Protein AF-A0AAD8ABP0-F1 (afdb_monomer)

Secondary structure (DSSP, 8-state):
------TTS-----PPP-HHHHHHHHHHHHHHTTS--S---HHHHHS--GGGGG---HHHHHHHHHHHHHHHHHHHHHHHT-----S-HHHHHHHHHHHHHHHHHHHHHH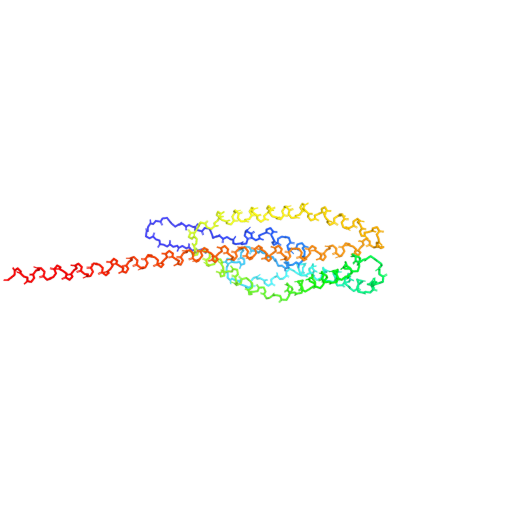HHHHS-HHHHHHHHHHHHHHHHHHHTTTHHHHHHHHHHHHHHHHHHHHHHHHHHHHHHHHHHHHHSS-HHHHHHHHHHHHHHHHHHHHHHHHHHHHHHHHHHHHHHHHHHHHHHHHHHHHHHHHHHHHHHHHHHHHS--

Structure (mmCIF, N/CA/C/O backbone):
data_AF-A0AAD8ABP0-F1
#
_entry.id   AF-A0AAD8ABP0-F1
#
loop_
_atom_site.group_PDB
_atom_site.id
_atom_site.type_symbol
_atom_site.label_atom_id
_atom_site.label_alt_id
_atom_site.label_comp_id
_atom_site.label_asym_id
_atom_site.label_entity_id
_atom_site.label_seq_id
_atom_site.pdbx_PDB_ins_code
_atom_site.Cartn_x
_atom_site.Cartn_y
_atom_site.Cartn_z
_atom_site.occupancy
_atom_site.B_iso_or_equiv
_atom_site.auth_seq_id
_atom_site.auth_comp_id
_atom_site.auth_asym_id
_atom_site.auth_atom_id
_atom_site.pdbx_PDB_model_num
ATOM 1 N N . MET A 1 1 ? -5.613 -2.205 30.791 1.00 44.59 1 MET A N 1
ATOM 2 C CA . MET A 1 1 ? -6.467 -3.329 31.237 1.00 44.59 1 MET A CA 1
ATOM 3 C C . MET A 1 1 ? -7.583 -2.701 32.046 1.00 44.59 1 MET A C 1
ATOM 5 O O . MET A 1 1 ? -7.254 -1.969 32.963 1.00 44.59 1 MET A O 1
ATOM 9 N N . TYR A 1 2 ? -8.847 -2.860 31.654 1.00 42.81 2 TYR A N 1
ATOM 10 C CA . TYR A 1 2 ? -9.956 -2.200 32.351 1.00 42.81 2 TYR A CA 1
ATOM 11 C C . TYR A 1 2 ? -10.669 -3.217 33.234 1.00 42.81 2 TYR A C 1
ATOM 13 O O . TYR A 1 2 ? -11.186 -4.217 32.738 1.00 42.81 2 TYR A O 1
ATOM 21 N N . THR A 1 3 ? -10.642 -2.976 34.538 1.00 42.44 3 THR A N 1
ATOM 22 C CA . THR A 1 3 ? -11.447 -3.671 35.541 1.00 42.44 3 THR A CA 1
ATOM 23 C C . THR A 1 3 ? -12.675 -2.820 35.806 1.00 42.44 3 THR A C 1
ATOM 25 O O . THR A 1 3 ? -12.572 -1.772 36.434 1.00 42.44 3 THR A O 1
ATOM 28 N N . ILE A 1 4 ? -13.826 -3.245 35.292 1.00 46.78 4 ILE A N 1
ATOM 29 C CA . ILE A 1 4 ? -15.111 -2.665 35.682 1.00 46.78 4 ILE A CA 1
ATOM 30 C C . ILE A 1 4 ? -15.576 -3.479 36.887 1.00 46.78 4 ILE A C 1
ATOM 32 O O . ILE A 1 4 ? -15.813 -4.680 36.757 1.00 46.78 4 ILE A O 1
ATOM 36 N N . ASN A 1 5 ? -15.618 -2.848 38.060 1.00 43.09 5 ASN A N 1
ATOM 37 C CA . ASN A 1 5 ? -16.145 -3.468 39.268 1.00 43.09 5 ASN A CA 1
ATOM 38 C C . ASN A 1 5 ? -17.666 -3.294 39.244 1.00 43.09 5 ASN A C 1
ATOM 40 O O . ASN A 1 5 ? -18.165 -2.207 39.519 1.00 43.09 5 ASN A O 1
ATOM 44 N N . VAL A 1 6 ? -18.379 -4.330 38.808 1.00 52.69 6 VAL A N 1
ATOM 45 C CA . VAL A 1 6 ? -19.840 -4.393 38.896 1.00 52.69 6 VAL A CA 1
ATOM 46 C C . VAL A 1 6 ? -20.147 -5.349 40.038 1.00 52.69 6 VAL A C 1
ATOM 48 O O . VAL A 1 6 ? -19.902 -6.549 39.907 1.00 52.69 6 VAL A O 1
ATOM 51 N N . ASP A 1 7 ? -20.582 -4.782 41.162 1.00 54.31 7 ASP A N 1
ATOM 52 C CA . ASP A 1 7 ? -21.127 -5.420 42.365 1.00 54.31 7 ASP A CA 1
ATOM 53 C C . ASP A 1 7 ? -21.007 -6.954 42.413 1.00 54.31 7 ASP A C 1
ATOM 55 O O . ASP A 1 7 ? -21.828 -7.697 41.870 1.00 54.31 7 ASP A O 1
ATOM 59 N N . ASN A 1 8 ? -19.948 -7.433 43.077 1.00 51.56 8 ASN A N 1
ATOM 60 C CA . ASN A 1 8 ? -19.719 -8.832 43.465 1.00 51.56 8 ASN A CA 1
ATOM 61 C C . ASN A 1 8 ? -19.772 -9.909 42.358 1.00 51.56 8 ASN A C 1
ATOM 63 O O . ASN A 1 8 ? -19.754 -11.104 42.665 1.00 51.56 8 ASN A O 1
ATOM 67 N N . LYS A 1 9 ? -19.751 -9.550 41.067 1.00 52.84 9 LYS A N 1
ATOM 68 C CA . LYS A 1 9 ? -19.680 -10.516 39.958 1.00 52.84 9 LYS A CA 1
ATOM 69 C C . LYS A 1 9 ? -18.327 -10.466 39.256 1.00 52.84 9 LYS A C 1
ATOM 71 O O . LYS A 1 9 ? -17.898 -9.424 38.782 1.00 52.84 9 LYS A O 1
ATOM 76 N N . LYS A 1 10 ? -17.688 -11.647 39.195 1.00 51.75 10 LYS A N 1
ATOM 77 C CA . LYS A 1 10 ? -16.485 -12.026 38.422 1.00 51.75 10 LYS A CA 1
ATOM 78 C C . LYS A 1 10 ? -15.886 -10.887 37.591 1.00 51.75 10 LYS A C 1
ATOM 80 O O . LYS A 1 10 ? -16.447 -10.507 36.567 1.00 51.75 10 LYS A O 1
ATOM 85 N N . ILE A 1 11 ? -14.676 -10.470 37.968 1.00 53.78 11 ILE A N 1
ATOM 86 C CA . ILE A 1 11 ? -13.812 -9.599 37.168 1.00 53.78 11 ILE A CA 1
ATOM 87 C C . ILE A 1 11 ? -13.614 -10.237 35.785 1.00 53.78 11 ILE A C 1
ATOM 89 O O . ILE A 1 11 ? -12.765 -11.110 35.582 1.00 53.78 11 ILE A O 1
ATOM 93 N N . LEU A 1 12 ? -14.419 -9.814 34.813 1.00 55.50 12 LEU A N 1
ATOM 94 C CA . LEU A 1 12 ? -14.260 -10.192 33.420 1.00 55.50 12 LEU A CA 1
ATOM 95 C C . LEU A 1 12 ? -13.035 -9.447 32.895 1.00 55.50 12 LEU A C 1
ATOM 97 O O . LEU A 1 12 ? -13.089 -8.265 32.563 1.00 55.50 12 LEU A O 1
ATOM 101 N N . LYS A 1 13 ? -11.897 -10.147 32.833 1.00 57.16 13 LYS A N 1
ATOM 102 C CA . LYS A 1 13 ? -10.709 -9.667 32.121 1.00 57.16 13 LYS A CA 1
ATOM 103 C C . LYS A 1 13 ? -11.044 -9.581 30.632 1.00 57.16 13 LYS A C 1
ATOM 105 O O . LYS A 1 13 ? -10.868 -10.543 29.885 1.00 57.16 13 LYS A O 1
ATOM 110 N N . ILE A 1 14 ? -11.530 -8.425 30.189 1.00 58.50 14 ILE A N 1
ATOM 111 C CA . ILE A 1 14 ? -11.767 -8.166 28.770 1.00 58.50 14 ILE A CA 1
ATOM 112 C C . ILE A 1 14 ? -10.397 -8.048 28.102 1.00 58.50 14 ILE A C 1
ATOM 114 O O . ILE A 1 14 ? -9.709 -7.031 28.218 1.00 58.50 14 ILE A O 1
ATOM 118 N N . LYS A 1 15 ? -9.977 -9.115 27.410 1.00 62.81 15 LYS A N 1
ATOM 119 C CA . LYS A 1 15 ? -8.812 -9.063 26.523 1.00 62.81 15 LYS A CA 1
ATOM 120 C C . LYS A 1 15 ? -9.147 -8.048 25.428 1.00 62.81 15 LYS A C 1
ATOM 122 O O . LYS A 1 15 ? -10.116 -8.261 24.696 1.00 62.81 15 LYS A O 1
ATOM 127 N N . PRO A 1 16 ? -8.419 -6.930 25.325 1.00 60.09 16 PRO A N 1
ATOM 128 C CA . PRO A 1 16 ? -8.832 -5.871 24.428 1.00 60.09 16 PRO A CA 1
ATOM 129 C C . PRO A 1 16 ? -8.709 -6.334 22.981 1.00 60.09 16 PRO A C 1
ATOM 131 O O . PRO A 1 16 ? -7.784 -7.062 22.611 1.00 60.09 16 PRO A O 1
ATOM 134 N N . CYS A 1 17 ? -9.665 -5.905 22.163 1.00 66.44 17 CYS A N 1
ATOM 135 C CA . CYS A 1 17 ? -9.599 -6.133 20.732 1.00 66.44 17 CYS A CA 1
ATOM 136 C C . CYS A 1 17 ? -8.453 -5.332 20.134 1.00 66.44 17 CYS A C 1
ATOM 138 O O . CYS A 1 17 ? -8.336 -4.129 20.365 1.00 66.44 17 CYS A O 1
ATOM 140 N N . ASN A 1 18 ? -7.602 -6.028 19.386 1.00 73.81 18 ASN A N 1
ATOM 141 C CA . ASN A 1 18 ? -6.429 -5.434 18.782 1.00 73.81 18 ASN A CA 1
ATOM 142 C C . ASN A 1 18 ? -6.720 -5.195 17.299 1.00 73.81 18 ASN A C 1
ATOM 144 O O . ASN A 1 18 ? -6.682 -6.135 16.509 1.00 73.81 18 ASN A O 1
ATOM 148 N N . ILE A 1 19 ? -7.022 -3.949 16.922 1.00 80.44 19 ILE A N 1
ATOM 149 C CA . ILE A 1 19 ? -7.203 -3.534 15.517 1.00 80.44 19 ILE A CA 1
ATOM 150 C C . ILE A 1 19 ? -5.992 -3.924 14.650 1.00 80.44 19 ILE A C 1
ATOM 152 O O . ILE A 1 19 ? -6.125 -4.318 13.494 1.00 80.44 19 ILE A O 1
ATOM 156 N N . LEU A 1 20 ? -4.812 -3.943 15.275 1.00 81.06 20 LEU A N 1
ATOM 157 C CA . LEU A 1 20 ? -3.541 -4.381 14.702 1.00 81.06 20 LEU A CA 1
ATOM 158 C C . LEU A 1 20 ? -3.590 -5.828 14.196 1.00 81.06 20 LEU A C 1
ATOM 160 O O . LEU A 1 20 ? -2.940 -6.158 13.210 1.00 81.06 20 LEU A O 1
ATOM 164 N N . TYR A 1 21 ? -4.376 -6.699 14.839 1.00 8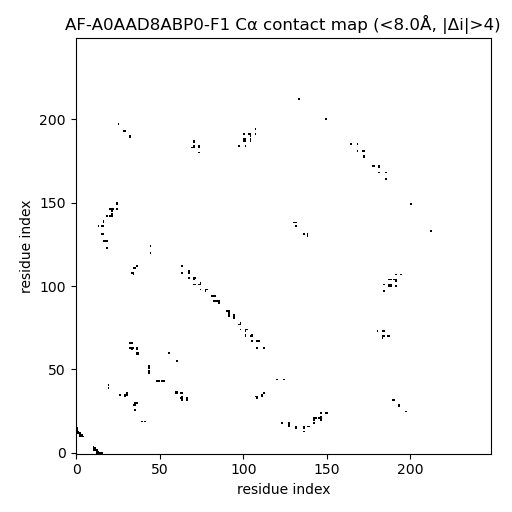3.75 21 TYR A N 1
ATOM 165 C CA . TYR A 1 21 ? -4.515 -8.094 14.423 1.00 83.75 21 TYR A CA 1
ATOM 166 C C . TYR A 1 21 ? -5.179 -8.215 13.049 1.00 83.75 21 TYR A C 1
ATOM 168 O O . TYR A 1 21 ? -4.805 -9.092 12.269 1.00 83.75 21 TYR A O 1
ATOM 176 N N . TRP A 1 22 ? -6.153 -7.348 12.762 1.00 86.38 22 TRP A N 1
ATOM 177 C CA . TRP A 1 22 ? -6.819 -7.279 11.464 1.00 86.38 22 TRP A CA 1
ATOM 178 C C . TRP A 1 22 ? -5.909 -6.666 10.401 1.00 86.38 22 TRP A C 1
ATOM 180 O O . TRP A 1 22 ? -5.790 -7.230 9.320 1.00 86.38 22 TRP A O 1
ATOM 190 N N . LEU A 1 23 ? -5.191 -5.592 10.743 1.00 87.69 23 LEU A N 1
ATOM 191 C CA . LEU A 1 23 ? -4.299 -4.887 9.817 1.00 87.69 23 LEU A CA 1
ATOM 192 C C . LEU A 1 23 ? -3.004 -5.657 9.493 1.00 87.69 23 LEU A C 1
ATOM 194 O O . LEU A 1 23 ? -2.286 -5.302 8.562 1.00 87.69 23 LEU A O 1
ATOM 198 N N . LYS A 1 24 ? -2.677 -6.709 10.255 1.00 89.00 24 LYS A N 1
ATOM 199 C CA . LYS A 1 24 ? -1.396 -7.427 10.165 1.00 89.00 24 LYS A CA 1
ATOM 200 C C . LYS A 1 24 ? -1.025 -7.920 8.753 1.00 89.00 24 LYS A C 1
ATOM 202 O O . LYS A 1 24 ? 0.124 -7.704 8.377 1.00 89.00 24 LYS A O 1
ATOM 207 N N . PRO A 1 25 ? -1.911 -8.567 7.967 1.00 90.31 25 PRO A N 1
ATOM 208 C CA . PRO A 1 25 ? -1.557 -9.031 6.619 1.00 90.31 25 PRO A CA 1
ATOM 209 C C . PRO A 1 25 ? -1.153 -7.873 5.700 1.00 90.31 25 PRO A C 1
ATOM 211 O O . PRO A 1 25 ? -0.142 -7.935 5.007 1.00 90.31 25 PRO A O 1
ATOM 214 N N . LEU A 1 26 ? -1.911 -6.785 5.775 1.00 90.44 26 LEU A N 1
ATOM 215 C CA . LEU A 1 26 ? -1.721 -5.587 4.975 1.00 90.44 26 LEU A CA 1
ATO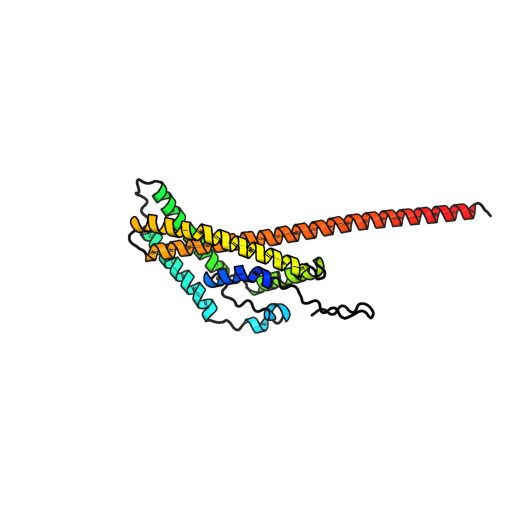M 216 C C . LEU A 1 26 ? -0.445 -4.826 5.387 1.00 90.44 26 LEU A C 1
ATOM 218 O O . LEU A 1 26 ? 0.319 -4.364 4.542 1.00 90.44 26 LEU A O 1
ATOM 222 N N . TYR A 1 27 ? -0.161 -4.781 6.691 1.00 90.56 27 TYR A N 1
ATOM 223 C CA . TYR A 1 27 ? 1.099 -4.273 7.233 1.00 90.56 27 TYR A CA 1
ATOM 224 C C . TYR A 1 27 ? 2.309 -5.075 6.731 1.00 90.56 27 TYR A C 1
ATOM 226 O O . TYR A 1 27 ? 3.311 -4.479 6.339 1.00 90.56 27 TYR A O 1
ATOM 234 N N . LEU A 1 28 ? 2.225 -6.411 6.702 1.00 90.38 28 LEU A N 1
ATOM 235 C CA . LEU A 1 28 ? 3.310 -7.251 6.187 1.00 90.38 28 LEU A CA 1
ATOM 236 C C . LEU A 1 28 ? 3.575 -6.967 4.706 1.00 90.38 28 LEU A C 1
ATOM 238 O O . LEU A 1 28 ? 4.729 -6.782 4.333 1.00 90.38 28 LEU A O 1
ATOM 242 N N . MET A 1 29 ? 2.527 -6.852 3.886 1.00 91.69 29 MET A N 1
ATOM 243 C CA . MET A 1 29 ? 2.684 -6.472 2.477 1.00 91.69 29 MET A CA 1
ATOM 244 C C . MET A 1 29 ? 3.329 -5.099 2.312 1.00 91.69 29 MET A C 1
ATOM 246 O O . MET A 1 29 ? 4.295 -4.962 1.566 1.00 91.69 29 MET A O 1
ATOM 250 N N . SER A 1 30 ? 2.875 -4.098 3.066 1.00 92.19 30 SER A N 1
ATOM 251 C CA . SER A 1 30 ? 3.526 -2.786 3.067 1.00 92.19 30 SER A CA 1
ATOM 252 C C . SER A 1 30 ? 4.977 -2.829 3.487 1.00 92.19 30 SER A C 1
ATOM 254 O O . SER A 1 30 ? 5.771 -2.056 2.960 1.00 92.19 30 SER A O 1
ATOM 256 N N . LYS A 1 31 ? 5.338 -3.698 4.432 1.00 91.12 31 LYS A N 1
ATOM 257 C CA . LYS A 1 31 ? 6.720 -3.823 4.884 1.00 91.12 31 LYS A CA 1
ATOM 258 C C . LYS A 1 31 ? 7.626 -4.294 3.746 1.00 91.12 31 LYS A C 1
ATOM 260 O O . LYS A 1 31 ? 8.662 -3.677 3.519 1.00 91.12 31 LYS A O 1
ATOM 265 N N . TYR A 1 32 ? 7.208 -5.310 2.988 1.00 91.81 32 TYR A N 1
ATOM 266 C CA . TYR A 1 32 ? 7.962 -5.788 1.821 1.00 91.81 32 TYR A CA 1
ATOM 267 C C . TYR A 1 32 ? 8.132 -4.711 0.749 1.00 91.81 32 TYR A C 1
ATOM 269 O O . TYR A 1 32 ? 9.201 -4.581 0.163 1.00 91.81 32 TYR A O 1
ATOM 277 N N . VAL A 1 33 ? 7.104 -3.891 0.554 1.00 93.44 33 VAL A N 1
ATOM 278 C CA . VAL A 1 33 ? 7.068 -2.840 -0.470 1.00 93.44 33 VAL A CA 1
ATOM 279 C C . VAL A 1 33 ? 7.656 -1.506 0.037 1.00 93.44 33 VAL A C 1
ATOM 281 O O . VAL A 1 33 ? 7.623 -0.495 -0.654 1.00 93.44 33 VAL A O 1
ATOM 284 N N . GLY A 1 34 ? 8.218 -1.478 1.252 1.00 91.19 34 GLY A N 1
ATOM 285 C CA . GLY A 1 34 ? 8.855 -0.288 1.835 1.00 91.19 34 GLY A CA 1
ATOM 286 C C . GLY A 1 34 ? 7.888 0.794 2.323 1.00 91.19 34 GLY A C 1
ATOM 287 O O . GLY A 1 34 ? 8.317 1.856 2.754 1.00 91.19 34 GLY A O 1
ATOM 288 N N . LEU A 1 35 ? 6.581 0.540 2.312 1.00 91.06 35 LEU A N 1
ATOM 289 C CA . LEU A 1 35 ? 5.557 1.499 2.739 1.00 91.06 35 LEU A CA 1
ATOM 290 C C . LEU A 1 35 ? 5.376 1.551 4.266 1.00 91.06 35 LEU A C 1
ATOM 292 O O . LEU A 1 35 ? 4.800 2.504 4.780 1.00 91.06 35 LEU A O 1
ATOM 296 N N . ALA A 1 36 ? 5.861 0.548 5.006 1.00 86.94 36 ALA A N 1
ATOM 297 C CA . ALA A 1 36 ? 5.755 0.485 6.468 1.00 86.94 36 ALA A CA 1
ATOM 298 C C . ALA A 1 36 ? 7.128 0.317 7.161 1.00 86.94 36 ALA A C 1
ATOM 300 O O . ALA A 1 36 ? 7.433 -0.769 7.660 1.00 86.94 36 ALA A O 1
ATOM 301 N N . PRO A 1 37 ? 7.954 1.380 7.236 1.00 80.38 37 PRO A N 1
ATOM 302 C CA . PRO A 1 37 ? 9.282 1.374 7.876 1.00 80.38 37 PRO A CA 1
ATOM 303 C C . PRO A 1 37 ? 9.246 1.437 9.409 1.00 80.38 37 PRO A C 1
ATOM 305 O O . PRO A 1 37 ? 10.002 2.181 10.042 1.00 80.38 37 PRO A O 1
ATOM 308 N N . PHE A 1 38 ? 8.288 0.754 10.024 1.00 75.50 38 PHE A N 1
ATOM 309 C CA . PHE A 1 38 ? 8.121 0.770 11.470 1.00 75.50 38 PHE A CA 1
ATOM 310 C C . PHE A 1 38 ? 7.636 -0.572 11.968 1.00 75.50 38 PHE A C 1
ATOM 312 O O . PHE A 1 38 ? 6.741 -1.173 11.375 1.00 75.50 38 PHE A O 1
ATOM 319 N N . LYS A 1 39 ? 8.151 -1.002 13.113 1.00 74.00 39 LYS A N 1
ATOM 320 C CA . LYS A 1 39 ? 7.690 -2.196 13.810 1.00 74.00 39 LYS A CA 1
ATOM 321 C C . LYS A 1 39 ? 6.329 -1.969 14.465 1.00 74.00 39 LYS A C 1
ATOM 323 O O . LYS A 1 39 ? 6.150 -1.100 15.318 1.00 74.00 39 LYS A O 1
ATOM 328 N N . LEU A 1 40 ? 5.357 -2.792 14.084 1.00 68.50 40 LEU A N 1
ATOM 329 C CA . LEU A 1 40 ? 4.042 -2.823 14.714 1.00 68.50 40 LEU A CA 1
ATOM 330 C C . LEU A 1 40 ? 4.091 -3.700 15.980 1.00 68.50 40 LEU A C 1
ATOM 332 O O . LEU A 1 40 ? 3.747 -4.880 15.934 1.00 68.50 40 LEU A O 1
ATOM 336 N N . THR A 1 41 ? 4.561 -3.160 17.107 1.00 66.44 41 THR A N 1
ATOM 337 C CA . THR A 1 41 ? 4.606 -3.910 18.379 1.00 66.44 41 THR A CA 1
ATOM 338 C C . THR A 1 41 ? 3.294 -3.743 19.150 1.00 66.44 41 THR A C 1
ATOM 340 O O . THR A 1 41 ? 2.817 -2.623 19.331 1.00 66.44 41 THR A O 1
ATOM 343 N N . GLU A 1 42 ? 2.704 -4.845 19.631 1.00 61.78 42 GLU A N 1
ATOM 344 C CA . GLU A 1 42 ? 1.451 -4.812 20.408 1.00 61.78 42 GLU A CA 1
ATOM 345 C C . GLU A 1 42 ? 1.586 -4.003 21.713 1.00 61.78 42 GLU A C 1
ATOM 347 O O . GLU A 1 42 ? 0.630 -3.341 22.128 1.00 61.78 42 GLU A O 1
ATOM 352 N N . ASP A 1 43 ? 2.784 -3.991 22.301 1.00 55.22 43 ASP A N 1
ATOM 353 C CA . ASP A 1 43 ? 3.092 -3.317 23.568 1.00 55.22 43 ASP A CA 1
ATOM 354 C C . ASP A 1 43 ? 3.060 -1.786 23.455 1.00 55.22 43 ASP A C 1
ATOM 356 O O . ASP A 1 43 ? 2.612 -1.096 24.374 1.00 55.22 43 ASP A O 1
ATOM 360 N N . LEU A 1 44 ? 3.429 -1.249 22.286 1.00 55.12 44 LEU A N 1
ATOM 361 C CA . LEU A 1 44 ? 3.471 0.195 22.017 1.00 55.12 44 LEU A CA 1
ATOM 362 C C . LEU A 1 44 ? 2.081 0.841 22.046 1.00 55.12 44 LEU A C 1
ATOM 364 O O . LEU A 1 44 ? 1.941 2.012 22.387 1.00 55.12 44 LEU A O 1
ATOM 368 N N . VAL A 1 45 ? 1.032 0.074 21.738 1.00 55.25 45 VAL A N 1
ATOM 369 C CA . VAL A 1 45 ? -0.357 0.562 21.779 1.00 55.25 45 VAL A CA 1
ATOM 370 C C . VAL A 1 45 ? -0.968 0.412 23.177 1.00 55.25 45 VAL A C 1
ATOM 372 O O . VAL A 1 45 ? -1.969 1.058 23.489 1.00 55.25 45 VAL A O 1
ATOM 375 N N . PHE A 1 46 ? -0.397 -0.444 24.028 1.00 56.12 46 PHE A N 1
ATOM 376 C CA . PHE A 1 46 ? -0.972 -0.796 25.325 1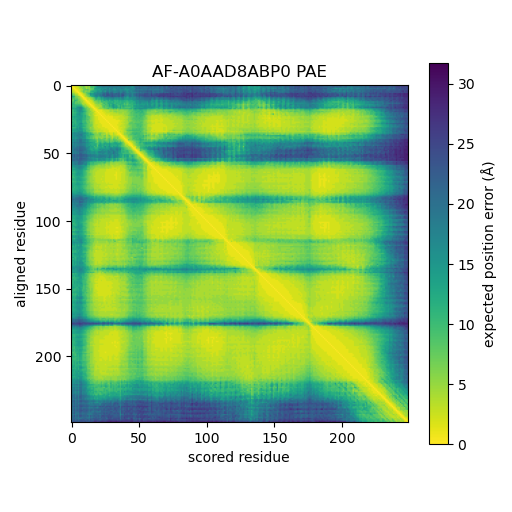.00 56.12 46 PHE A CA 1
ATOM 377 C C . PHE A 1 46 ? -0.531 0.101 26.476 1.00 56.12 46 PHE A C 1
ATOM 379 O O . PHE A 1 46 ? -1.334 0.323 27.381 1.00 56.12 46 PHE A O 1
ATOM 386 N N . GLN A 1 47 ? 0.711 0.587 26.466 1.00 53.66 47 GLN A N 1
ATOM 387 C CA . GLN A 1 47 ? 1.257 1.310 27.616 1.00 53.66 47 GLN A CA 1
ATOM 388 C C . GLN A 1 47 ? 1.129 2.831 27.546 1.00 53.66 47 GLN A C 1
ATOM 390 O O . GLN A 1 47 ? 1.428 3.478 28.539 1.00 53.66 47 GLN A O 1
ATOM 395 N N . GLY A 1 48 ? 0.728 3.435 26.421 1.00 53.53 48 GLY A N 1
ATOM 396 C CA . GLY A 1 48 ? 0.727 4.904 26.295 1.00 53.53 48 GLY A CA 1
ATOM 397 C C . GLY A 1 48 ? 2.121 5.547 26.419 1.00 53.53 48 GLY A C 1
ATOM 398 O O . GLY A 1 48 ? 2.265 6.747 26.206 1.00 53.53 48 GLY A O 1
ATOM 399 N N . ASN A 1 49 ? 3.159 4.753 26.697 1.00 49.50 49 ASN A N 1
ATOM 400 C CA . ASN A 1 49 ? 4.552 5.158 26.728 1.00 49.50 49 ASN A CA 1
ATOM 401 C C . ASN A 1 49 ? 5.067 5.280 25.294 1.00 49.50 49 ASN A C 1
ATOM 403 O O . ASN A 1 49 ? 5.745 4.398 24.772 1.00 49.50 49 ASN A O 1
ATOM 407 N N . LEU A 1 50 ? 4.759 6.416 24.668 1.00 54.16 50 LEU A N 1
ATOM 408 C CA . LEU A 1 50 ? 5.317 6.829 23.378 1.00 54.16 50 LEU A CA 1
ATOM 409 C C . LEU A 1 50 ? 6.854 6.961 23.397 1.00 54.16 50 LEU A C 1
ATOM 411 O O . LEU A 1 50 ? 7.466 7.038 22.339 1.00 54.16 50 LEU A O 1
ATOM 415 N N . GLN A 1 51 ? 7.490 6.967 24.572 1.00 52.91 51 GLN A N 1
ATOM 416 C CA . GLN A 1 51 ? 8.936 7.161 24.713 1.00 52.91 51 GLN A CA 1
ATOM 417 C C . GLN A 1 51 ? 9.780 5.934 24.314 1.00 52.91 51 GLN A C 1
ATOM 419 O O . GLN A 1 51 ? 10.927 6.099 23.912 1.00 52.91 51 GLN A O 1
ATOM 424 N N . SER A 1 52 ? 9.243 4.706 24.344 1.00 48.56 52 SER A N 1
ATOM 425 C CA . SER A 1 52 ? 10.008 3.503 23.949 1.00 48.56 52 SER A CA 1
ATOM 426 C C . SER A 1 52 ? 10.048 3.256 22.432 1.00 48.56 52 SER A C 1
ATOM 428 O O . SER A 1 52 ? 10.771 2.376 21.964 1.00 48.56 52 SER A O 1
ATOM 430 N N . LEU A 1 53 ? 9.320 4.062 21.650 1.00 51.84 53 LEU A N 1
ATOM 431 C CA . LEU A 1 53 ? 9.243 4.000 20.184 1.00 51.84 53 LEU A CA 1
ATOM 432 C C . LEU A 1 53 ? 10.480 4.544 19.463 1.00 51.84 53 LEU A C 1
ATOM 434 O O . LEU A 1 53 ? 10.601 4.369 18.254 1.00 51.84 53 LEU A O 1
ATOM 438 N N . GLN A 1 54 ? 11.388 5.204 20.181 1.00 52.53 54 GLN A N 1
ATOM 439 C CA . GLN A 1 54 ? 12.530 5.895 19.582 1.00 52.53 54 GLN A CA 1
ATOM 440 C C . GLN A 1 54 ? 13.738 4.984 19.315 1.00 52.53 54 GLN A C 1
ATOM 442 O O . GLN A 1 54 ? 14.758 5.451 18.810 1.00 52.53 54 GLN A O 1
ATOM 447 N N . LYS A 1 55 ? 13.636 3.673 19.579 1.00 55.78 55 LYS A N 1
ATOM 448 C CA . LYS A 1 55 ? 14.584 2.702 19.017 1.00 55.78 55 LYS A CA 1
ATOM 449 C C . LYS A 1 55 ? 14.260 2.518 17.535 1.00 55.78 55 LYS A C 1
ATOM 451 O O . LYS A 1 55 ? 13.567 1.587 17.139 1.00 55.78 55 LYS A O 1
ATOM 456 N N . CYS A 1 56 ? 14.704 3.487 16.742 1.00 56.88 56 CYS A N 1
ATOM 457 C CA . CYS A 1 56 ? 14.656 3.446 15.293 1.00 56.88 56 CYS A CA 1
ATOM 458 C C . CYS A 1 56 ? 15.585 2.314 14.841 1.00 56.88 56 CYS A C 1
ATOM 460 O O . CYS A 1 56 ? 16.806 2.460 14.889 1.00 56.88 56 CYS A O 1
ATOM 462 N N . ASP A 1 57 ? 15.021 1.173 14.444 1.00 69.38 57 ASP A N 1
ATOM 463 C CA . ASP A 1 57 ? 15.797 0.151 13.748 1.00 69.38 57 ASP A CA 1
ATOM 464 C C . ASP A 1 57 ? 16.233 0.759 12.410 1.00 69.38 57 ASP A C 1
ATOM 466 O O . ASP A 1 57 ? 15.447 0.852 11.468 1.00 69.38 57 ASP A O 1
ATOM 470 N N . MET A 1 58 ? 17.489 1.212 12.338 1.00 76.06 58 MET A N 1
ATOM 471 C CA . MET A 1 58 ? 18.065 1.868 11.155 1.00 76.06 58 MET A CA 1
ATOM 472 C C . MET A 1 58 ? 17.841 1.031 9.886 1.00 76.06 58 MET A C 1
ATOM 474 O O . MET A 1 58 ? 17.538 1.574 8.827 1.00 76.06 58 MET A O 1
ATOM 478 N N . LEU A 1 59 ? 17.885 -0.300 10.011 1.00 76.25 59 LEU A N 1
ATOM 479 C CA . LEU A 1 59 ? 17.613 -1.245 8.924 1.00 76.25 59 LEU A CA 1
ATOM 480 C C . LEU A 1 59 ? 16.191 -1.131 8.349 1.00 76.25 59 LEU A C 1
ATOM 482 O O . LEU A 1 59 ? 16.015 -1.263 7.139 1.00 76.25 59 LEU A O 1
ATOM 486 N N . GLU A 1 60 ? 15.178 -0.846 9.175 1.00 81.06 60 GLU A N 1
ATOM 487 C CA . GLU A 1 60 ? 13.797 -0.670 8.699 1.00 81.06 60 GLU A CA 1
ATOM 488 C C . GLU A 1 60 ? 13.617 0.637 7.910 1.00 81.06 60 GLU A C 1
ATOM 490 O O . GLU A 1 60 ? 12.691 0.741 7.107 1.00 81.06 60 GLU A O 1
ATOM 495 N N . PHE A 1 61 ? 14.507 1.617 8.104 1.00 84.81 61 PHE A N 1
ATOM 496 C CA . PHE A 1 61 ? 14.499 2.888 7.377 1.00 84.81 61 PHE A CA 1
ATOM 497 C C . PHE A 1 61 ? 15.313 2.834 6.077 1.00 84.81 61 PHE A C 1
ATOM 499 O O . PHE A 1 61 ? 14.928 3.446 5.082 1.00 84.81 61 PHE A O 1
ATOM 506 N N . VAL A 1 62 ? 16.401 2.057 6.057 1.00 90.88 62 VAL A N 1
ATOM 507 C CA . VAL A 1 62 ? 17.260 1.880 4.873 1.00 90.88 62 VAL A CA 1
ATOM 508 C C . VAL A 1 62 ? 16.495 1.249 3.706 1.00 90.88 62 VAL A C 1
ATOM 510 O O . VAL A 1 62 ? 16.657 1.682 2.568 1.00 90.88 62 VAL A O 1
ATOM 513 N N . TRP A 1 63 ? 15.631 0.265 3.969 1.00 92.38 63 TRP A N 1
ATOM 514 C CA . TRP A 1 63 ? 14.900 -0.448 2.914 1.00 92.38 63 TRP A CA 1
ATOM 515 C C . TRP A 1 63 ? 13.997 0.455 2.041 1.00 92.38 63 TRP A C 1
ATOM 517 O O . TRP A 1 63 ? 14.159 0.449 0.820 1.00 92.38 63 TRP A O 1
ATOM 527 N N . PRO A 1 64 ? 13.090 1.282 2.600 1.00 92.88 64 PRO A N 1
ATOM 528 C CA . PRO A 1 64 ? 12.318 2.237 1.805 1.00 92.88 64 PRO A CA 1
ATOM 529 C C . PRO A 1 64 ? 13.164 3.268 1.063 1.00 92.88 64 PRO A C 1
ATOM 531 O O . PRO A 1 64 ? 12.782 3.666 -0.031 1.00 92.88 64 PRO A O 1
ATOM 534 N N . ILE A 1 65 ? 14.287 3.716 1.641 1.00 94.25 65 ILE A N 1
ATOM 535 C CA . ILE A 1 65 ? 15.199 4.649 0.961 1.00 94.25 65 ILE A CA 1
ATOM 536 C C . ILE A 1 65 ? 15.804 3.974 -0.268 1.00 94.25 65 ILE A C 1
ATOM 538 O O . ILE A 1 65 ? 15.811 4.561 -1.346 1.00 94.25 65 ILE A O 1
ATOM 542 N N . LEU A 1 66 ? 16.267 2.729 -0.126 1.00 95.44 66 LEU A N 1
ATOM 543 C CA . LEU A 1 66 ? 16.790 1.942 -1.239 1.00 95.44 66 LEU A CA 1
ATOM 544 C C . LEU A 1 66 ? 15.736 1.789 -2.343 1.00 95.44 66 LEU A C 1
ATOM 546 O O . LEU A 1 66 ? 16.032 2.025 -3.512 1.00 95.44 66 LEU A O 1
ATOM 550 N N . LEU A 1 67 ? 14.498 1.446 -1.972 1.00 95.81 67 LEU A N 1
ATOM 551 C CA . LEU A 1 67 ? 13.388 1.354 -2.918 1.00 95.81 67 LEU A CA 1
ATOM 552 C C . LEU A 1 67 ? 13.095 2.701 -3.583 1.00 95.81 67 LEU A C 1
ATOM 554 O O . LEU A 1 67 ? 12.926 2.748 -4.795 1.00 95.81 67 LEU A O 1
ATOM 558 N N . PHE A 1 68 ? 13.088 3.799 -2.829 1.00 96.75 68 PHE A N 1
ATOM 559 C CA . PHE A 1 68 ? 12.889 5.138 -3.376 1.00 96.75 68 PHE A CA 1
ATOM 560 C C . PHE A 1 68 ? 13.957 5.485 -4.420 1.00 96.75 68 PHE A C 1
ATOM 562 O O . PHE A 1 68 ? 13.611 5.903 -5.522 1.00 96.75 68 PHE A O 1
ATOM 569 N N . LEU A 1 69 ? 15.238 5.249 -4.115 1.00 97.25 69 LEU A N 1
ATOM 570 C CA . LEU A 1 69 ? 16.342 5.472 -5.052 1.00 97.25 69 LEU A CA 1
ATOM 571 C C . LEU A 1 69 ? 16.233 4.572 -6.290 1.00 97.25 69 LEU A C 1
ATOM 573 O O . LEU A 1 69 ? 16.425 5.046 -7.406 1.00 97.25 69 LEU A O 1
ATOM 577 N N . LEU A 1 70 ? 15.866 3.299 -6.118 1.00 97.00 70 LEU A N 1
ATOM 578 C CA . LEU A 1 70 ? 15.666 2.359 -7.223 1.00 97.00 70 LEU A CA 1
ATOM 579 C C . LEU A 1 70 ? 14.552 2.825 -8.176 1.00 97.00 70 LEU A C 1
ATOM 581 O O . LEU A 1 70 ? 14.745 2.850 -9.392 1.00 97.00 70 LEU A O 1
ATOM 585 N N . ILE A 1 71 ? 13.401 3.224 -7.627 1.00 97.31 71 ILE A N 1
ATOM 586 C CA . ILE A 1 71 ? 12.266 3.755 -8.394 1.00 97.31 71 ILE A CA 1
ATOM 587 C C . ILE A 1 71 ? 12.644 5.084 -9.065 1.00 97.31 71 ILE A C 1
ATOM 589 O O . ILE A 1 71 ? 12.278 5.299 -10.219 1.00 97.31 71 ILE A O 1
ATOM 593 N N . LEU A 1 72 ? 13.418 5.946 -8.395 1.00 97.56 72 LEU A N 1
ATOM 594 C CA . LEU A 1 72 ? 13.894 7.213 -8.954 1.00 97.56 72 LEU A CA 1
ATOM 595 C C . LEU A 1 72 ? 14.832 6.991 -10.149 1.00 97.56 72 LEU A C 1
ATOM 597 O O . LEU A 1 72 ? 14.660 7.633 -11.182 1.00 97.56 72 LEU A O 1
ATOM 601 N N . CYS A 1 73 ? 15.770 6.045 -10.054 1.00 96.62 73 CYS A N 1
ATOM 602 C CA . CYS A 1 73 ? 16.627 5.659 -11.177 1.00 96.62 73 CYS A CA 1
ATOM 603 C C . CYS A 1 73 ? 15.804 5.127 -12.360 1.00 96.62 73 CYS A C 1
ATOM 605 O O . CYS A 1 73 ? 16.045 5.521 -13.501 1.00 96.62 73 CYS A O 1
ATOM 607 N N . GLY A 1 74 ? 14.802 4.280 -12.093 1.00 94.88 74 GLY A N 1
ATOM 608 C CA . GLY A 1 74 ? 13.873 3.793 -13.118 1.00 94.88 74 GLY A CA 1
ATOM 609 C C . GLY A 1 74 ? 13.078 4.917 -13.785 1.00 94.88 74 GLY A C 1
ATOM 610 O O . GLY A 1 74 ? 12.922 4.917 -15.004 1.00 94.88 74 GLY A O 1
ATOM 611 N N . PHE A 1 75 ? 12.639 5.908 -13.008 1.00 96.12 75 PHE A N 1
ATOM 612 C CA . PHE A 1 75 ? 11.949 7.091 -13.517 1.00 96.12 75 PHE A CA 1
ATOM 613 C C . PHE A 1 75 ? 12.846 7.945 -14.419 1.00 96.12 75 PHE A C 1
ATOM 615 O O . PHE A 1 75 ? 12.448 8.267 -15.535 1.00 96.12 75 PHE A O 1
ATOM 622 N N . VAL A 1 76 ? 14.069 8.267 -13.984 1.00 96.06 76 VAL A N 1
ATOM 623 C CA . VAL A 1 76 ? 15.030 9.036 -14.796 1.00 96.06 76 VAL A CA 1
ATOM 624 C C . VAL A 1 76 ? 15.335 8.299 -16.099 1.00 96.06 76 VAL A C 1
ATOM 626 O O . VAL A 1 76 ? 15.273 8.897 -17.171 1.00 96.06 76 VAL A O 1
ATOM 629 N N . TYR A 1 77 ? 15.585 6.989 -16.027 1.00 93.75 77 TYR A N 1
ATOM 630 C CA . TYR A 1 77 ? 15.794 6.167 -17.216 1.00 93.75 77 TYR A CA 1
ATOM 631 C C . TYR A 1 77 ? 14.572 6.175 -18.145 1.00 93.75 77 TYR A C 1
ATOM 633 O O . TYR A 1 77 ? 14.735 6.273 -19.358 1.00 93.75 77 TYR A O 1
ATOM 641 N N . CYS A 1 78 ? 13.356 6.113 -17.595 1.00 92.12 78 CYS A N 1
ATOM 642 C CA . CYS A 1 78 ? 12.122 6.207 -18.372 1.00 92.12 78 CYS A CA 1
ATOM 643 C C . CYS A 1 78 ? 12.049 7.527 -19.148 1.00 92.12 78 CYS A C 1
ATOM 645 O O . CYS A 1 78 ? 11.809 7.505 -20.347 1.00 92.12 78 CYS A O 1
ATOM 647 N N . ILE A 1 79 ? 12.289 8.665 -18.489 1.00 93.56 79 ILE A N 1
ATOM 648 C CA . ILE A 1 79 ? 12.211 9.990 -19.124 1.00 93.56 79 ILE A CA 1
ATOM 649 C C . ILE A 1 79 ? 13.263 10.153 -20.227 1.00 93.56 79 ILE A C 1
ATOM 651 O O . ILE A 1 79 ? 12.947 10.680 -21.290 1.00 93.56 79 ILE A O 1
ATOM 655 N N . LEU A 1 80 ? 14.491 9.673 -20.006 1.00 92.00 80 LEU A N 1
ATOM 656 C CA . LEU A 1 80 ? 15.570 9.763 -20.996 1.00 92.00 80 LEU A CA 1
ATOM 657 C C . LEU A 1 80 ? 15.315 8.926 -22.258 1.00 92.00 80 LEU A C 1
ATOM 659 O O . LEU A 1 80 ? 15.873 9.239 -23.305 1.00 92.00 80 LEU A O 1
ATOM 663 N N . ASN A 1 81 ? 14.494 7.876 -22.161 1.00 88.38 81 ASN A N 1
ATOM 664 C CA . ASN A 1 81 ? 14.231 6.934 -23.253 1.00 88.38 81 ASN A CA 1
ATOM 665 C C . ASN A 1 81 ? 12.801 7.018 -23.816 1.00 88.38 81 ASN A C 1
ATOM 667 O O . ASN A 1 81 ? 12.420 6.155 -24.605 1.00 88.38 81 ASN A O 1
ATOM 671 N N . ILE A 1 82 ? 12.005 8.023 -23.433 1.00 87.62 82 ILE A N 1
ATOM 672 C CA . ILE A 1 82 ? 10.673 8.241 -24.018 1.00 87.62 82 ILE A CA 1
ATOM 673 C C . ILE A 1 82 ? 10.813 8.536 -25.515 1.00 87.62 82 ILE A C 1
ATOM 675 O O . ILE A 1 82 ? 11.561 9.431 -25.916 1.00 87.62 82 ILE A O 1
ATOM 679 N N . SER A 1 83 ? 10.067 7.806 -26.345 1.00 82.38 83 SER A N 1
ATOM 680 C CA . SER A 1 83 ? 10.074 7.949 -27.796 1.00 82.38 83 SER A CA 1
ATOM 681 C C . SER A 1 83 ? 8.647 8.066 -28.317 1.00 82.38 83 SER A C 1
ATOM 683 O O . SER A 1 83 ? 8.045 7.114 -28.810 1.00 82.38 83 SER A O 1
ATOM 685 N N . LEU A 1 84 ? 8.152 9.303 -28.355 1.00 81.62 84 LEU A N 1
ATOM 686 C CA . LEU A 1 84 ? 6.800 9.635 -28.825 1.00 81.62 84 LEU A CA 1
ATOM 687 C C . LEU A 1 84 ? 6.563 9.375 -30.329 1.00 81.62 84 LEU A C 1
ATOM 689 O O . LEU A 1 84 ? 5.484 9.654 -30.845 1.00 81.62 84 LEU A O 1
ATOM 693 N N . LYS A 1 85 ? 7.561 8.859 -31.054 1.00 78.06 85 LYS A N 1
ATOM 694 C CA . LYS A 1 85 ? 7.510 8.562 -32.492 1.00 78.06 85 LYS A CA 1
ATOM 695 C C . LYS A 1 85 ? 7.183 7.087 -32.751 1.00 78.06 85 LYS A C 1
ATOM 697 O O . LYS A 1 85 ? 7.945 6.399 -33.424 1.00 78.06 85 LYS A O 1
ATOM 702 N N . SER A 1 86 ? 6.080 6.589 -32.197 1.00 80.44 86 SER A N 1
ATOM 703 C CA . SER A 1 86 ? 5.596 5.231 -32.477 1.00 80.44 86 SER A CA 1
ATOM 704 C C . SER A 1 86 ? 4.329 5.263 -33.323 1.00 80.44 86 SER A C 1
ATOM 706 O O . SER A 1 86 ? 3.403 6.012 -33.029 1.00 80.44 86 SER A O 1
ATOM 708 N N . GLU A 1 87 ? 4.269 4.408 -34.345 1.00 83.56 87 GLU A N 1
ATOM 709 C CA . GLU A 1 87 ? 3.061 4.183 -35.151 1.00 83.56 87 GLU A CA 1
ATOM 710 C C . GLU A 1 87 ? 1.969 3.437 -34.365 1.00 83.56 87 GLU A C 1
ATOM 712 O O . GLU A 1 87 ? 0.803 3.446 -34.754 1.00 83.56 87 GLU A O 1
ATOM 717 N N . ASN A 1 88 ? 2.320 2.807 -33.235 1.00 85.25 88 ASN A N 1
ATOM 718 C CA . ASN A 1 88 ? 1.373 2.088 -32.394 1.00 85.25 88 ASN A CA 1
ATOM 719 C C . ASN A 1 88 ? 0.826 3.008 -31.281 1.00 85.25 88 ASN A C 1
ATOM 721 O O . ASN A 1 88 ? 1.553 3.309 -30.327 1.00 85.25 88 ASN A O 1
ATOM 725 N N . PRO A 1 89 ? -0.461 3.405 -31.324 1.00 84.94 89 PRO A N 1
ATOM 726 C CA . PRO A 1 89 ? -1.043 4.296 -30.318 1.00 84.94 89 PRO A CA 1
ATOM 727 C C . PRO A 1 89 ? -1.036 3.688 -28.908 1.00 84.94 89 PRO A C 1
ATOM 729 O O . PRO A 1 89 ? -0.944 4.418 -27.921 1.00 84.94 89 PRO A O 1
ATOM 732 N N . GLY A 1 90 ? -1.077 2.355 -28.792 1.00 85.38 90 GLY A N 1
ATOM 733 C CA . GLY A 1 90 ? -0.971 1.664 -27.507 1.00 85.38 90 GLY A CA 1
ATOM 734 C C . GLY A 1 90 ? 0.403 1.834 -26.858 1.00 85.38 90 GLY A C 1
ATOM 735 O O . GLY A 1 90 ? 0.494 1.939 -25.637 1.00 85.38 90 GLY A O 1
ATOM 736 N N . LEU A 1 91 ? 1.463 1.930 -27.666 1.00 83.94 91 LEU A N 1
ATOM 737 C CA . LEU A 1 91 ? 2.824 2.149 -27.179 1.00 83.94 91 LEU A CA 1
ATOM 738 C C . LEU A 1 91 ? 2.993 3.578 -26.657 1.00 83.94 91 LEU A C 1
ATOM 740 O O . LEU A 1 91 ? 3.518 3.766 -25.564 1.00 83.94 91 LEU A O 1
ATOM 744 N N . VAL A 1 92 ? 2.440 4.561 -27.373 1.00 86.56 92 VAL A N 1
ATOM 745 C CA . VAL A 1 92 ? 2.416 5.964 -26.932 1.00 86.56 92 VAL A CA 1
ATOM 746 C C . VAL A 1 92 ? 1.658 6.109 -25.610 1.00 86.56 92 VAL A C 1
ATOM 748 O O . VAL A 1 92 ? 2.170 6.702 -24.664 1.00 86.56 92 VAL A O 1
ATOM 751 N N . ALA A 1 93 ? 0.462 5.522 -25.496 1.00 88.62 93 ALA A N 1
ATOM 752 C CA . ALA A 1 93 ? -0.309 5.557 -24.252 1.00 88.62 93 ALA A CA 1
ATOM 753 C C . ALA A 1 93 ? 0.453 4.907 -23.085 1.00 88.62 93 ALA A C 1
ATOM 755 O O . ALA A 1 93 ? 0.497 5.452 -21.981 1.00 88.62 93 ALA A O 1
ATOM 756 N N . HIS A 1 94 ? 1.095 3.767 -23.336 1.00 86.31 94 HIS A N 1
ATOM 757 C CA . HIS A 1 94 ? 1.920 3.085 -22.348 1.00 86.31 94 HIS A CA 1
ATOM 758 C C . HIS A 1 94 ? 3.117 3.949 -21.896 1.00 86.31 94 HIS A C 1
ATOM 760 O O . HIS A 1 94 ? 3.382 4.034 -20.695 1.00 86.31 94 HIS A O 1
ATOM 766 N N . GLU A 1 95 ? 3.786 4.658 -22.811 1.00 88.25 95 GLU A N 1
ATOM 767 C CA . GLU A 1 95 ? 4.872 5.597 -22.484 1.00 88.25 95 GLU A CA 1
ATOM 768 C C . GLU A 1 95 ? 4.429 6.773 -21.599 1.00 88.25 95 GLU A C 1
ATOM 770 O O . GLU A 1 95 ? 5.245 7.281 -20.834 1.00 88.25 95 GLU A O 1
ATOM 775 N N . PHE A 1 96 ? 3.152 7.170 -21.622 1.00 90.94 96 PHE A N 1
ATOM 776 C CA . PHE A 1 96 ? 2.605 8.170 -20.693 1.00 90.94 96 PHE A CA 1
ATOM 777 C C . PHE A 1 96 ? 2.209 7.584 -19.332 1.00 90.94 96 PHE A C 1
ATOM 779 O O . PHE A 1 96 ? 2.415 8.215 -18.293 1.00 90.94 96 PHE A O 1
ATOM 786 N N . VAL A 1 97 ? 1.648 6.373 -19.312 1.00 92.31 97 VAL A N 1
ATOM 787 C CA . VAL A 1 97 ? 1.191 5.718 -18.074 1.00 92.31 97 VAL A CA 1
ATOM 788 C C . VAL A 1 97 ? 2.367 5.345 -17.166 1.00 92.31 97 VAL A C 1
ATOM 790 O O . VAL A 1 97 ? 2.271 5.459 -15.943 1.00 92.31 97 VAL A O 1
ATOM 793 N N . VAL A 1 98 ? 3.499 4.928 -17.736 1.00 91.94 98 VAL A N 1
ATOM 794 C CA . VAL A 1 98 ? 4.664 4.479 -16.959 1.00 91.94 98 VAL A CA 1
ATOM 795 C C . VAL A 1 98 ? 5.256 5.590 -16.065 1.00 91.94 98 VAL A C 1
ATOM 797 O O . VAL A 1 98 ? 5.383 5.353 -14.858 1.00 91.94 98 VAL A O 1
ATOM 800 N N . PRO A 1 99 ? 5.560 6.806 -16.561 1.00 94.31 99 PRO A N 1
ATOM 801 C CA . PRO A 1 99 ? 5.977 7.935 -15.728 1.00 94.31 99 PRO A CA 1
ATOM 802 C C . PRO A 1 99 ? 4.986 8.273 -14.611 1.00 94.31 99 PRO A C 1
ATOM 804 O O . PRO A 1 99 ? 5.404 8.541 -13.485 1.00 94.31 99 PRO A O 1
ATOM 807 N N . LEU A 1 100 ? 3.677 8.217 -14.882 1.00 94.88 100 LEU A N 1
ATOM 808 C CA . LEU A 1 100 ? 2.646 8.483 -13.872 1.00 94.88 100 LEU A CA 1
ATOM 809 C C . LEU A 1 100 ? 2.673 7.449 -12.739 1.00 94.88 100 LEU A C 1
ATOM 811 O O . LEU A 1 100 ? 2.561 7.815 -11.564 1.00 94.88 100 LEU A O 1
ATOM 815 N N . ASN A 1 101 ? 2.894 6.173 -13.063 1.00 94.25 101 ASN A N 1
ATOM 816 C CA . ASN A 1 101 ? 3.061 5.119 -12.060 1.00 94.25 101 ASN A CA 1
ATOM 817 C C . ASN A 1 101 ? 4.315 5.342 -11.206 1.00 94.25 101 ASN A C 1
ATOM 819 O O . ASN A 1 101 ? 4.262 5.190 -9.984 1.00 94.25 101 ASN A O 1
ATOM 823 N N . TYR A 1 102 ? 5.427 5.764 -11.815 1.00 96.50 102 TYR A N 1
ATOM 824 C CA . TYR A 1 102 ? 6.635 6.141 -11.080 1.00 96.50 102 TYR A CA 1
ATOM 825 C C . TYR A 1 102 ? 6.397 7.319 -10.133 1.00 96.50 102 TYR A C 1
ATOM 827 O O . TYR A 1 102 ? 6.748 7.228 -8.958 1.00 96.50 102 TYR A O 1
ATOM 835 N N . ILE A 1 103 ? 5.759 8.394 -10.606 1.00 96.69 103 ILE A N 1
ATOM 836 C CA . ILE A 1 103 ? 5.416 9.562 -9.781 1.00 96.69 103 ILE A CA 1
ATOM 837 C C . ILE A 1 103 ? 4.533 9.135 -8.605 1.00 96.69 103 ILE A C 1
ATOM 839 O O . ILE A 1 103 ? 4.793 9.515 -7.463 1.00 96.69 103 ILE A O 1
ATOM 843 N N . THR A 1 104 ? 3.528 8.295 -8.852 1.00 95.69 104 THR A N 1
ATOM 844 C CA . THR A 1 104 ? 2.636 7.776 -7.806 1.00 95.69 104 THR A CA 1
ATOM 845 C C . THR A 1 104 ? 3.405 6.946 -6.773 1.00 95.69 104 THR A C 1
ATOM 847 O O . THR A 1 104 ? 3.234 7.136 -5.568 1.00 95.69 104 THR A O 1
ATOM 850 N N . ALA A 1 105 ? 4.307 6.064 -7.207 1.00 96.12 105 ALA A N 1
ATOM 851 C CA . ALA A 1 105 ? 5.128 5.264 -6.302 1.00 96.12 105 ALA A CA 1
ATOM 852 C C . ALA A 1 105 ? 6.091 6.132 -5.469 1.00 96.12 105 ALA A C 1
ATOM 854 O O . ALA A 1 105 ? 6.168 5.965 -4.251 1.00 96.12 105 ALA A O 1
ATOM 855 N N . LEU A 1 106 ? 6.779 7.093 -6.100 1.00 97.06 106 LEU A N 1
ATOM 856 C CA . LEU A 1 106 ? 7.706 8.015 -5.435 1.00 97.06 106 LEU A CA 1
ATOM 857 C C . LEU A 1 106 ? 6.994 8.901 -4.414 1.00 97.06 106 LEU A C 1
ATOM 859 O O . LEU A 1 106 ? 7.442 8.998 -3.273 1.00 97.06 106 LEU A O 1
ATOM 863 N N . THR A 1 107 ? 5.874 9.514 -4.800 1.00 96.44 107 THR A N 1
ATOM 864 C CA . THR A 1 107 ? 5.069 10.352 -3.899 1.00 96.44 107 THR A CA 1
ATOM 865 C C . THR A 1 107 ? 4.551 9.544 -2.720 1.00 96.44 107 THR A C 1
ATOM 867 O O . THR A 1 107 ? 4.647 10.001 -1.586 1.00 96.44 107 THR A O 1
ATOM 870 N N . THR A 1 108 ? 4.091 8.314 -2.944 1.00 94.94 108 THR A N 1
ATOM 871 C CA . THR A 1 108 ? 3.629 7.444 -1.858 1.00 94.94 108 THR A CA 1
ATOM 872 C C . THR A 1 108 ? 4.765 7.064 -0.903 1.00 94.94 108 THR A C 1
ATOM 874 O O . THR A 1 108 ? 4.601 7.143 0.317 1.00 94.94 108 THR A O 1
ATOM 877 N N . LEU A 1 109 ? 5.930 6.665 -1.421 1.00 94.31 109 LEU A N 1
ATOM 878 C CA . LEU A 1 109 ? 7.097 6.357 -0.589 1.00 94.31 109 LEU A CA 1
ATOM 879 C C . LEU A 1 109 ? 7.533 7.586 0.221 1.00 94.31 109 LEU A C 1
ATOM 881 O O . LEU A 1 109 ? 7.746 7.479 1.428 1.00 94.31 109 LEU A O 1
ATOM 885 N N . LEU A 1 110 ? 7.579 8.763 -0.408 1.00 94.31 110 LEU A N 1
ATOM 886 C CA . LEU A 1 110 ? 7.918 10.024 0.250 1.00 94.31 110 LEU A CA 1
ATOM 887 C C . LEU A 1 110 ? 6.901 10.399 1.336 1.00 94.31 110 LEU A C 1
ATOM 889 O O . LEU A 1 110 ? 7.288 10.774 2.444 1.00 94.31 110 LEU A O 1
ATOM 893 N N . LEU A 1 111 ? 5.604 10.264 1.055 1.00 91.69 111 LEU A N 1
ATOM 894 C CA . LEU A 1 111 ? 4.543 10.490 2.033 1.00 91.69 111 LEU A CA 1
ATOM 895 C C . LEU A 1 111 ? 4.699 9.545 3.225 1.00 91.69 111 LEU A C 1
ATOM 897 O O . LEU A 1 111 ? 4.630 9.996 4.362 1.00 91.69 111 LEU A O 1
ATOM 901 N N . ASN A 1 112 ? 4.990 8.262 3.012 1.00 88.25 112 ASN A N 1
ATOM 902 C CA . ASN A 1 112 ? 5.194 7.319 4.116 1.00 88.25 112 ASN A CA 1
ATOM 903 C C . ASN A 1 112 ? 6.460 7.604 4.937 1.00 88.25 112 ASN A C 1
ATOM 905 O O . ASN A 1 112 ? 6.467 7.385 6.150 1.00 88.25 112 ASN A O 1
ATOM 909 N N . LEU A 1 113 ? 7.515 8.125 4.306 1.00 87.31 113 LEU A N 1
ATOM 910 C CA . LEU A 1 113 ? 8.730 8.561 4.997 1.00 87.31 113 LEU A CA 1
ATOM 911 C C . LEU A 1 113 ? 8.507 9.835 5.826 1.00 87.31 113 LEU A C 1
ATOM 913 O O . LEU A 1 113 ? 9.067 9.955 6.914 1.00 87.31 113 LEU A O 1
ATOM 917 N N . THR A 1 114 ? 7.677 10.760 5.339 1.00 88.94 114 THR A N 1
ATOM 918 C CA . THR A 1 114 ? 7.409 12.064 5.977 1.00 88.94 114 THR A CA 1
ATOM 919 C C . THR A 1 114 ? 6.220 12.051 6.940 1.00 88.94 114 THR A C 1
ATOM 921 O O . THR A 1 114 ? 6.103 12.935 7.791 1.00 88.94 114 THR A O 1
ATOM 924 N N . THR A 1 115 ? 5.333 11.056 6.848 1.00 85.38 115 THR A N 1
ATOM 925 C CA . THR A 1 115 ? 4.121 10.984 7.671 1.00 85.38 115 THR A CA 1
ATOM 926 C C . THR A 1 115 ? 4.470 10.933 9.153 1.00 85.38 115 THR A C 1
ATOM 928 O O . THR A 1 115 ? 5.247 10.095 9.619 1.00 85.38 115 THR A O 1
ATOM 931 N N . ASN A 1 116 ? 3.827 11.809 9.929 1.00 80.00 116 ASN A N 1
ATOM 932 C CA . ASN A 1 116 ? 3.992 11.848 11.374 1.00 80.00 116 ASN A CA 1
ATOM 933 C C . ASN A 1 116 ? 3.380 10.590 12.015 1.00 80.00 116 ASN A C 1
ATOM 935 O O . ASN A 1 116 ? 2.175 10.505 12.271 1.00 80.00 116 ASN A O 1
ATOM 939 N N . ARG A 1 117 ? 4.246 9.615 12.299 1.00 77.81 117 ARG A N 1
ATOM 940 C CA . ARG A 1 117 ? 3.894 8.310 12.878 1.00 77.81 117 ARG A CA 1
ATOM 941 C C . ARG A 1 117 ? 3.131 8.440 14.195 1.00 77.81 117 ARG A C 1
ATOM 943 O O . ARG A 1 117 ? 2.215 7.657 14.442 1.00 77.81 117 ARG A O 1
ATOM 950 N N . LEU A 1 118 ? 3.455 9.453 15.003 1.00 79.12 118 LEU A N 1
ATOM 951 C CA . LEU A 1 118 ? 2.790 9.704 16.283 1.00 79.12 118 LEU A CA 1
ATOM 952 C C . LEU A 1 118 ? 1.308 10.017 16.068 1.00 79.12 118 LEU A C 1
ATOM 954 O O . LEU A 1 118 ? 0.460 9.473 16.770 1.00 79.12 118 LEU A O 1
ATOM 958 N N . ARG A 1 119 ? 0.977 10.822 15.050 1.00 82.31 119 ARG A N 1
ATOM 959 C CA . ARG A 1 119 ? -0.418 11.160 14.726 1.00 82.31 119 ARG A CA 1
ATOM 960 C C . ARG A 1 119 ? -1.209 9.943 14.253 1.00 82.31 119 ARG A C 1
ATOM 962 O O . ARG A 1 119 ? -2.340 9.748 14.687 1.00 82.31 119 ARG A O 1
ATOM 969 N N . VAL A 1 120 ? -0.615 9.092 13.413 1.00 81.38 120 VAL A N 1
ATOM 970 C CA . VAL A 1 120 ? -1.272 7.857 12.943 1.00 81.38 120 VAL A CA 1
ATOM 971 C C . VAL A 1 120 ? -1.525 6.894 14.107 1.00 81.38 120 VAL A C 1
ATOM 973 O O . VAL A 1 120 ? -2.604 6.313 14.215 1.00 81.38 120 VAL A O 1
ATOM 976 N N . GLN A 1 121 ? -0.568 6.754 15.024 1.00 78.56 121 GLN A N 1
ATOM 977 C CA . GLN A 1 121 ? -0.738 5.931 16.222 1.00 78.56 121 GLN A CA 1
ATOM 978 C C . GLN A 1 121 ? -1.800 6.494 17.172 1.00 78.56 121 GLN A C 1
ATOM 980 O O . GLN A 1 121 ? -2.626 5.731 17.675 1.00 78.56 121 GLN A O 1
ATOM 985 N N . GLN A 1 122 ? -1.821 7.813 17.383 1.00 82.75 122 GLN A N 1
ATOM 986 C CA . GLN A 1 122 ? -2.869 8.491 18.151 1.00 82.75 122 GLN A CA 1
ATOM 987 C C . GLN A 1 122 ? -4.252 8.235 17.540 1.00 82.75 122 GLN A C 1
ATOM 989 O O . GLN A 1 122 ? -5.181 7.871 18.262 1.00 82.75 122 GLN A O 1
ATOM 994 N N . LEU A 1 123 ? -4.378 8.333 16.213 1.00 83.94 123 LEU A N 1
ATOM 995 C CA . LEU A 1 123 ? -5.617 8.027 15.501 1.00 83.94 123 LEU A CA 1
ATOM 996 C C . LEU A 1 123 ? -6.050 6.570 15.723 1.00 83.94 123 LEU A C 1
ATOM 998 O O . LEU A 1 123 ? -7.193 6.315 16.099 1.00 83.94 123 LEU A O 1
ATOM 1002 N N . MET A 1 12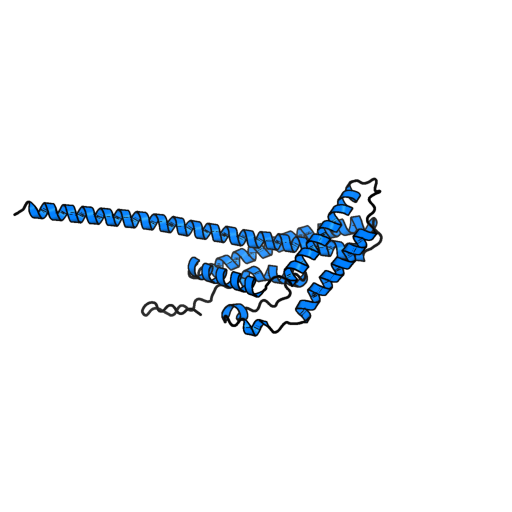4 ? -5.132 5.613 15.573 1.00 82.88 124 MET A N 1
ATOM 1003 C CA . MET A 1 124 ? -5.411 4.194 15.821 1.00 82.88 124 MET A CA 1
ATOM 1004 C C . MET A 1 124 ? -5.828 3.916 17.270 1.00 82.88 124 MET A C 1
ATOM 1006 O O . MET A 1 124 ? -6.719 3.100 17.517 1.00 82.88 124 MET A O 1
ATOM 1010 N N . HIS A 1 125 ? -5.217 4.603 18.237 1.00 82.19 125 HIS A N 1
ATOM 1011 C CA . HIS A 1 125 ? -5.596 4.499 19.643 1.00 82.19 125 HIS A CA 1
ATOM 1012 C C . HIS A 1 125 ? -7.016 5.031 19.885 1.00 82.19 125 HIS A C 1
ATOM 1014 O O . HIS A 1 125 ? -7.809 4.377 20.565 1.00 82.19 125 HIS A O 1
ATOM 1020 N N . MET A 1 126 ? -7.368 6.168 19.281 1.00 83.75 126 MET A N 1
ATOM 1021 C CA . MET A 1 126 ? -8.713 6.744 19.368 1.00 83.75 126 MET A CA 1
ATOM 1022 C C . MET A 1 126 ? -9.765 5.823 18.744 1.00 83.75 126 MET A C 1
ATOM 1024 O O . MET A 1 126 ? -10.776 5.542 19.387 1.00 83.75 126 MET A O 1
ATOM 1028 N N . ILE A 1 127 ? -9.500 5.266 17.557 1.00 84.75 127 ILE A N 1
ATOM 1029 C CA . ILE A 1 127 ? -10.380 4.278 16.910 1.00 84.75 127 ILE A CA 1
ATOM 1030 C C . ILE A 1 127 ? -10.576 3.061 17.819 1.00 84.75 127 ILE A C 1
ATOM 1032 O O . ILE A 1 127 ? -11.700 2.614 18.032 1.00 84.75 127 ILE A O 1
ATOM 1036 N N . ARG A 1 128 ? -9.499 2.547 18.423 1.00 82.06 128 ARG A N 1
ATOM 1037 C CA . ARG A 1 128 ? -9.581 1.419 19.359 1.00 82.06 128 ARG A CA 1
ATOM 1038 C C . ARG A 1 128 ? -10.427 1.751 20.588 1.00 82.06 128 ARG A C 1
ATOM 1040 O O . ARG A 1 128 ? -11.189 0.895 21.040 1.00 82.06 128 ARG A O 1
ATOM 1047 N N . LYS A 1 129 ? -10.295 2.958 21.144 1.00 82.94 129 LYS A N 1
ATOM 1048 C CA . LYS A 1 129 ? -11.100 3.412 22.285 1.00 82.94 129 LYS A CA 1
ATOM 1049 C C . LYS A 1 129 ? -12.582 3.455 21.908 1.00 82.94 129 LYS A C 1
ATOM 1051 O O . LYS A 1 129 ? -13.396 2.874 22.622 1.00 82.94 129 LYS A O 1
ATOM 1056 N N . VAL A 1 130 ? -12.908 4.043 20.760 1.00 84.38 130 VAL A N 1
ATOM 1057 C CA . VAL A 1 130 ? -14.272 4.083 20.210 1.00 84.38 130 VAL A CA 1
ATOM 1058 C C . VAL A 1 130 ? -14.831 2.669 20.015 1.00 84.38 130 VAL A C 1
ATOM 1060 O O . VAL A 1 130 ? -15.899 2.355 20.533 1.00 84.38 130 VAL A O 1
ATOM 1063 N N . ASP A 1 131 ? -14.071 1.767 19.396 1.00 83.81 131 ASP A N 1
ATOM 1064 C CA . ASP A 1 131 ? -14.476 0.372 19.191 1.00 83.81 131 ASP A CA 1
ATOM 1065 C C . ASP A 1 131 ? -14.680 -0.403 20.497 1.00 83.81 131 ASP A C 1
ATOM 1067 O O . ASP A 1 131 ? -15.536 -1.288 20.576 1.00 83.81 131 ASP A O 1
ATOM 1071 N N . SER A 1 132 ? -13.880 -0.106 21.524 1.00 80.88 132 SER A N 1
ATOM 1072 C CA . SER A 1 132 ? -14.019 -0.750 22.830 1.00 80.88 132 SER A CA 1
ATOM 1073 C C . SER A 1 132 ? -15.331 -0.376 23.521 1.00 80.88 132 SER A C 1
ATOM 1075 O O . SER A 1 132 ? -15.939 -1.239 24.152 1.00 80.88 132 SER A O 1
ATOM 1077 N N . ILE A 1 133 ? -15.787 0.866 23.334 1.00 81.44 133 ILE A N 1
ATOM 1078 C CA . ILE A 1 133 ? -17.058 1.377 23.858 1.00 81.44 133 ILE A CA 1
ATOM 1079 C C . ILE A 1 133 ? -18.226 0.806 23.046 1.00 81.44 133 ILE A C 1
ATOM 1081 O O . ILE A 1 133 ? -19.172 0.277 23.620 1.00 81.44 133 ILE A O 1
ATOM 1085 N N . LEU A 1 134 ? -18.132 0.845 21.714 1.00 79.38 134 LEU A N 1
ATOM 1086 C CA . LEU A 1 134 ? -19.218 0.463 20.804 1.00 79.38 134 LEU A CA 1
ATOM 1087 C C . LEU A 1 134 ? -19.599 -1.021 20.854 1.00 79.38 134 LEU A C 1
ATOM 1089 O O . LEU A 1 134 ? -20.759 -1.366 20.645 1.00 79.38 134 LEU A O 1
ATOM 1093 N N . TYR A 1 135 ? -18.633 -1.915 21.075 1.00 76.62 135 TYR A N 1
ATOM 1094 C CA . TYR A 1 135 ? -18.855 -3.352 20.885 1.00 76.62 135 TYR A CA 1
ATOM 1095 C C . TYR A 1 135 ? -18.831 -4.185 22.166 1.00 76.62 135 TYR A C 1
ATOM 1097 O O . TYR A 1 135 ? -18.990 -5.402 22.057 1.00 76.62 135 TYR A O 1
ATOM 1105 N N . LEU A 1 136 ? -18.619 -3.587 23.349 1.00 73.50 136 LEU A N 1
ATOM 1106 C CA . LEU A 1 136 ? -18.750 -4.247 24.665 1.00 73.50 136 LEU A CA 1
ATOM 1107 C C . LEU A 1 136 ? -18.149 -5.677 24.717 1.00 73.50 136 LEU A C 1
ATOM 1109 O O . LEU A 1 136 ? -18.708 -6.598 25.305 1.00 73.50 136 LEU A O 1
ATOM 1113 N N . GLY A 1 137 ? -17.011 -5.900 24.045 1.00 68.06 137 GLY A N 1
ATOM 1114 C CA . GLY A 1 137 ? -16.319 -7.198 23.991 1.00 68.06 137 GLY A CA 1
ATOM 1115 C C . GLY A 1 137 ? -16.641 -8.130 22.806 1.00 68.06 137 GLY A C 1
ATOM 1116 O O . GLY A 1 137 ? -15.879 -9.070 22.573 1.00 68.06 137 GLY A O 1
ATOM 1117 N N . LYS A 1 138 ? -17.664 -7.866 21.977 1.00 76.06 138 LYS A N 1
ATOM 1118 C CA . LYS A 1 138 ? -17.985 -8.667 20.768 1.00 76.06 138 LYS A CA 1
ATOM 1119 C C . LYS A 1 138 ? -17.086 -8.378 19.552 1.00 76.06 138 LYS A C 1
ATOM 1121 O O . LYS A 1 138 ? -17.128 -9.114 18.566 1.00 76.06 138 LYS A O 1
ATOM 1126 N N . CYS A 1 139 ? -16.215 -7.369 19.625 1.00 77.94 139 CYS A N 1
ATOM 1127 C CA . CYS A 1 139 ? -15.345 -6.944 18.515 1.00 77.94 139 CYS A CA 1
ATOM 1128 C C . CYS A 1 139 ? -14.446 -8.066 17.949 1.00 77.94 139 CYS A C 1
ATOM 1130 O O . CYS A 1 139 ? -14.102 -8.053 16.767 1.00 77.94 139 CYS A O 1
ATOM 1132 N N . LYS A 1 140 ? -14.064 -9.064 18.759 1.00 81.25 140 LYS A N 1
ATOM 1133 C CA . LYS A 1 140 ? -13.068 -10.081 18.372 1.00 81.25 140 LYS A CA 1
ATOM 1134 C C . LYS A 1 140 ? -13.530 -10.940 17.195 1.00 81.25 140 LYS A C 1
ATOM 1136 O O . LYS A 1 140 ? -12.728 -11.259 16.318 1.00 81.25 140 LYS A O 1
ATOM 1141 N N . LEU A 1 141 ? -14.810 -11.320 17.179 1.00 83.94 141 LEU A N 1
ATOM 1142 C CA . LEU A 1 141 ? -15.369 -12.160 16.120 1.00 83.94 141 LEU A CA 1
ATOM 1143 C C . LEU A 1 141 ? -15.378 -11.410 14.783 1.00 83.94 141 LEU A C 1
ATOM 1145 O O . LEU A 1 141 ? -15.007 -11.972 13.754 1.00 83.94 141 LEU A O 1
ATOM 1149 N N . TRP A 1 142 ? -15.742 -10.127 14.825 1.00 85.69 142 TRP A N 1
ATOM 1150 C CA . TRP A 1 142 ? -15.768 -9.261 13.653 1.00 85.69 142 TRP A CA 1
ATOM 1151 C C . TRP A 1 142 ? -14.371 -9.082 13.058 1.00 85.69 142 TRP A C 1
ATOM 1153 O O . TRP A 1 142 ? -14.173 -9.358 11.880 1.00 85.69 142 TRP A O 1
ATOM 1163 N N . TYR A 1 143 ? -13.372 -8.757 13.885 1.00 86.69 143 TYR A N 1
ATOM 1164 C CA . TYR A 1 143 ? -11.987 -8.617 13.425 1.00 86.69 143 TYR A CA 1
ATOM 1165 C C . TYR A 1 143 ? -11.423 -9.903 12.809 1.00 86.69 143 TYR A C 1
ATOM 1167 O O . TYR A 1 143 ? -10.654 -9.843 11.852 1.00 86.69 143 TYR A O 1
ATOM 1175 N N . LYS A 1 144 ? -11.822 -11.079 13.316 1.00 88.50 144 LYS A N 1
ATOM 1176 C CA . LYS A 1 144 ? -11.443 -12.368 12.719 1.00 88.50 144 LYS A CA 1
ATOM 1177 C C . LYS A 1 144 ? -12.061 -12.546 11.326 1.00 88.50 144 LYS A C 1
ATOM 1179 O O . LYS A 1 144 ? -11.348 -12.952 10.413 1.00 88.50 144 LYS A O 1
ATOM 1184 N N . LYS A 1 145 ? -13.349 -12.221 11.158 1.00 90.38 145 LYS A N 1
ATOM 1185 C CA . LYS A 1 145 ? -14.040 -12.282 9.858 1.00 90.38 145 LYS A CA 1
ATOM 1186 C C . LYS A 1 145 ? -13.462 -11.277 8.859 1.00 90.38 145 LYS A C 1
ATOM 1188 O O . LYS A 1 145 ? -13.112 -11.670 7.755 1.00 90.38 145 LYS A O 1
ATOM 1193 N N . ALA A 1 146 ? -13.281 -10.023 9.273 1.00 89.44 146 ALA A N 1
ATOM 1194 C CA . ALA A 1 146 ? -12.691 -8.974 8.443 1.00 89.44 146 ALA A CA 1
ATOM 1195 C C . ALA A 1 146 ? -11.264 -9.330 7.999 1.00 89.44 146 ALA A C 1
ATOM 1197 O O . ALA A 1 146 ? -10.871 -9.050 6.872 1.00 89.44 146 ALA A O 1
ATOM 1198 N N . ARG A 1 147 ? -10.487 -9.996 8.865 1.00 90.50 147 ARG A N 1
ATOM 1199 C CA . ARG A 1 147 ? -9.144 -10.469 8.510 1.00 90.50 147 ARG A CA 1
ATOM 1200 C C . ARG A 1 147 ? -9.196 -11.587 7.478 1.00 90.50 147 ARG A C 1
ATOM 1202 O O . ARG A 1 147 ? -8.371 -11.592 6.575 1.00 90.50 147 ARG A O 1
ATOM 1209 N N . LEU A 1 148 ? -10.113 -12.541 7.635 1.00 92.62 148 LEU A N 1
ATOM 1210 C CA . LEU A 1 148 ? -10.278 -13.618 6.663 1.00 92.62 148 LEU A CA 1
ATOM 1211 C C . LEU A 1 148 ? -10.645 -13.044 5.292 1.00 92.62 148 LEU A C 1
ATOM 1213 O O . LEU A 1 148 ? -9.993 -13.389 4.319 1.00 92.62 148 LEU A O 1
ATOM 1217 N N . TYR A 1 149 ? -11.602 -12.113 5.252 1.00 92.12 149 TYR A N 1
ATOM 1218 C CA . TYR A 1 149 ? -11.993 -11.413 4.031 1.00 92.12 149 TYR A CA 1
ATOM 1219 C C . TYR A 1 149 ? -10.803 -10.709 3.368 1.00 92.12 149 TYR A C 1
ATOM 1221 O O . TYR A 1 149 ? -10.542 -10.944 2.196 1.00 92.12 149 TYR A O 1
ATOM 1229 N N . LEU A 1 150 ? -10.027 -9.940 4.139 1.00 91.56 150 LEU A N 1
ATOM 1230 C CA . LEU A 1 150 ? -8.815 -9.276 3.652 1.00 91.56 150 LEU A CA 1
ATOM 1231 C C . LEU A 1 150 ? -7.789 -10.274 3.092 1.00 91.56 150 LEU A C 1
ATOM 1233 O O . LEU A 1 150 ? -7.190 -10.025 2.054 1.00 91.56 150 LEU A O 1
ATOM 1237 N N . ILE A 1 151 ? -7.562 -11.403 3.770 1.00 93.38 151 ILE A N 1
ATOM 1238 C CA . ILE A 1 151 ? -6.642 -12.437 3.275 1.00 93.38 151 ILE A CA 1
ATOM 1239 C C . ILE A 1 151 ? -7.160 -13.008 1.955 1.00 93.38 151 ILE A C 1
ATOM 1241 O O . ILE A 1 151 ? -6.385 -13.120 1.015 1.00 93.38 151 ILE A O 1
ATOM 1245 N N . THR A 1 152 ? -8.450 -13.331 1.869 1.00 94.50 152 THR A N 1
ATOM 1246 C CA . THR A 1 152 ? -9.065 -13.841 0.641 1.00 94.50 152 THR A CA 1
ATOM 1247 C C . THR A 1 152 ? -8.968 -12.829 -0.500 1.00 94.50 152 THR A C 1
ATOM 1249 O O . THR A 1 152 ? -8.567 -13.212 -1.594 1.00 94.50 152 THR A O 1
ATOM 1252 N N . GLU A 1 153 ? -9.261 -11.551 -0.252 1.00 92.06 153 GLU A N 1
ATOM 1253 C CA . GLU A 1 153 ? -9.121 -10.466 -1.230 1.00 92.06 153 GLU A CA 1
ATOM 1254 C C . GLU A 1 153 ? -7.680 -10.363 -1.738 1.00 92.06 153 GLU A C 1
ATOM 1256 O O . GLU A 1 153 ? -7.451 -10.381 -2.944 1.00 92.06 153 GLU A O 1
ATOM 1261 N N . LEU A 1 154 ? -6.702 -10.349 -0.826 1.00 92.38 154 LEU A N 1
ATOM 1262 C CA . LEU A 1 154 ? -5.286 -10.341 -1.180 1.00 92.38 154 LEU A CA 1
ATOM 1263 C C . LEU A 1 154 ? -4.901 -11.581 -1.993 1.00 92.38 154 LEU A C 1
ATOM 1265 O O . LE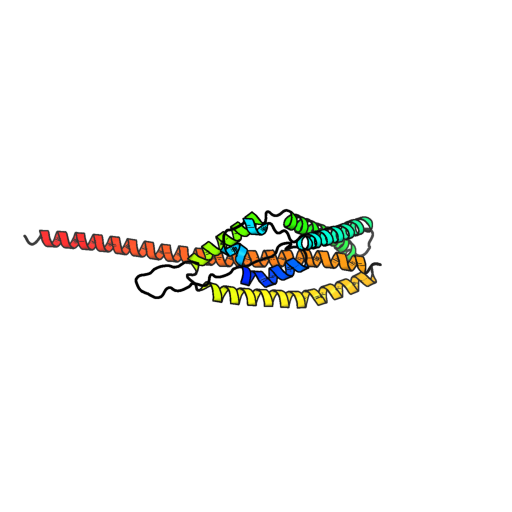U A 1 154 ? -4.203 -11.453 -2.989 1.00 92.38 154 LEU A O 1
ATOM 1269 N N . THR A 1 155 ? -5.359 -12.776 -1.618 1.00 93.56 155 THR A N 1
ATOM 1270 C CA . THR A 1 155 ? -5.068 -14.005 -2.367 1.00 93.56 155 THR A CA 1
ATOM 1271 C C . THR A 1 155 ? -5.644 -13.956 -3.779 1.00 93.56 155 THR A C 1
ATOM 1273 O O . THR A 1 155 ? -4.921 -14.247 -4.728 1.00 93.56 155 THR A O 1
ATOM 1276 N N . VAL A 1 156 ? -6.908 -13.556 -3.938 1.00 94.56 156 VAL A N 1
ATOM 1277 C CA . VAL A 1 156 ? -7.550 -13.418 -5.255 1.00 94.56 156 VAL A CA 1
ATOM 1278 C C . VAL A 1 156 ? -6.806 -12.393 -6.102 1.00 94.56 156 VAL A C 1
ATOM 1280 O O . VAL A 1 156 ? -6.485 -12.657 -7.257 1.00 94.56 156 VAL A O 1
ATOM 1283 N N . LEU A 1 157 ? -6.469 -11.248 -5.516 1.00 91.88 157 LEU A N 1
ATOM 1284 C CA . LEU A 1 157 ? -5.770 -10.186 -6.217 1.00 91.88 157 LEU A CA 1
ATOM 1285 C C . LEU A 1 157 ? -4.356 -10.613 -6.633 1.00 91.88 157 LEU A C 1
ATOM 1287 O O . LEU A 1 157 ? -3.966 -10.368 -7.767 1.00 91.88 157 LEU A O 1
ATOM 1291 N N . PHE A 1 158 ? -3.618 -11.335 -5.788 1.00 91.19 158 PHE A N 1
ATOM 1292 C CA . PHE A 1 158 ? -2.324 -11.915 -6.165 1.00 91.19 158 PHE A CA 1
ATOM 1293 C C . PHE A 1 158 ? -2.448 -12.938 -7.299 1.00 91.19 158 PHE A C 1
ATOM 1295 O O . PHE A 1 158 ? -1.653 -12.898 -8.238 1.00 91.19 158 PHE A O 1
ATOM 1302 N N . LEU A 1 159 ? -3.451 -13.820 -7.243 1.00 94.25 159 LEU A N 1
ATOM 1303 C CA . LEU A 1 159 ? -3.703 -14.816 -8.287 1.00 94.25 159 LEU A CA 1
ATOM 1304 C C . LEU A 1 159 ? -4.050 -14.181 -9.638 1.00 94.25 159 LEU A C 1
ATOM 1306 O O . LEU A 1 159 ? -3.711 -14.753 -10.667 1.00 94.25 159 LEU A O 1
ATOM 1310 N N . LEU A 1 160 ? -4.687 -13.007 -9.647 1.00 94.06 160 LEU A N 1
ATOM 1311 C CA . LEU A 1 160 ? -5.000 -12.267 -10.872 1.00 94.06 160 LEU A CA 1
ATOM 1312 C C . LEU A 1 160 ? -3.824 -11.404 -11.351 1.00 94.06 160 LEU A C 1
ATOM 1314 O O . LEU A 1 160 ? -3.520 -11.367 -12.543 1.00 94.06 160 LEU A O 1
ATOM 1318 N N . CYS A 1 161 ? -3.135 -10.723 -10.433 1.00 92.25 161 CYS A N 1
ATOM 1319 C CA . CYS A 1 161 ? -2.052 -9.807 -10.772 1.00 92.25 161 CYS A CA 1
ATOM 1320 C C . CYS A 1 161 ? -0.795 -10.530 -11.255 1.00 92.25 161 CYS A C 1
ATOM 1322 O O . CYS A 1 161 ? -0.148 -10.022 -12.163 1.00 92.25 161 CYS A O 1
ATOM 1324 N N . ILE A 1 162 ? -0.428 -11.687 -10.688 1.00 91.81 162 ILE A N 1
ATOM 1325 C CA . ILE A 1 162 ? 0.809 -12.384 -11.081 1.00 91.81 162 ILE A CA 1
ATOM 1326 C C . ILE A 1 162 ? 0.777 -12.790 -12.564 1.00 91.81 162 ILE A C 1
ATOM 1328 O O . ILE A 1 162 ? 1.675 -12.360 -13.287 1.00 91.81 162 ILE A O 1
ATOM 1332 N N . PRO A 1 163 ? -0.233 -13.530 -13.071 1.00 94.75 163 PRO A N 1
ATOM 1333 C CA . PRO A 1 163 ? -0.286 -13.897 -14.485 1.00 94.75 163 PRO A CA 1
ATOM 1334 C C . PRO A 1 163 ? -0.326 -12.677 -15.401 1.00 94.75 163 PRO A C 1
ATOM 1336 O O . PRO A 1 163 ? 0.349 -12.667 -16.426 1.00 94.75 163 PRO A O 1
ATOM 1339 N N . PHE A 1 164 ? -1.062 -11.631 -15.010 1.00 93.50 164 PHE A N 1
ATOM 1340 C CA . PHE A 1 164 ? -1.138 -10.393 -15.780 1.00 93.50 164 PHE A CA 1
ATOM 1341 C C . PHE A 1 164 ? 0.220 -9.686 -15.863 1.00 93.50 164 PHE A C 1
ATOM 1343 O O . PHE A 1 164 ? 0.653 -9.308 -16.946 1.00 93.50 164 PHE A O 1
ATOM 1350 N N . LEU A 1 165 ? 0.933 -9.556 -14.740 1.00 90.38 165 LEU A N 1
ATOM 1351 C CA . LEU A 1 165 ? 2.266 -8.954 -14.702 1.00 90.38 165 LEU A CA 1
ATOM 1352 C C . LEU A 1 165 ? 3.300 -9.804 -15.446 1.00 90.38 165 LEU A C 1
ATOM 1354 O O . LEU A 1 165 ? 4.173 -9.237 -16.094 1.00 90.38 165 LEU A O 1
ATOM 1358 N N . CYS A 1 166 ? 3.201 -11.135 -15.384 1.00 90.94 166 CYS A N 1
ATOM 1359 C CA . CYS A 1 166 ? 4.060 -12.045 -16.141 1.00 90.94 166 CYS A CA 1
ATOM 1360 C C . CYS A 1 166 ? 3.811 -11.938 -17.648 1.00 90.94 166 CYS A C 1
ATOM 1362 O O . CYS A 1 166 ? 4.768 -11.847 -18.412 1.00 90.94 166 CYS A O 1
ATOM 1364 N N . TYR A 1 167 ? 2.545 -11.917 -18.071 1.00 91.69 167 TYR A N 1
ATOM 1365 C CA . TYR A 1 167 ? 2.173 -11.738 -19.472 1.00 91.69 167 TYR A CA 1
ATOM 1366 C C . TYR A 1 167 ? 2.635 -10.377 -19.997 1.00 91.69 167 TYR A C 1
ATOM 1368 O O . TYR A 1 167 ? 3.280 -10.310 -21.039 1.00 91.69 167 TYR A O 1
ATOM 1376 N N . ASP A 1 168 ? 2.373 -9.302 -19.252 1.00 88.00 168 ASP A N 1
ATOM 1377 C CA . ASP A 1 168 ? 2.767 -7.956 -19.660 1.00 88.00 168 ASP A CA 1
ATOM 1378 C C . ASP A 1 168 ? 4.300 -7.821 -19.673 1.00 88.00 168 ASP A C 1
ATOM 1380 O O . ASP A 1 168 ? 4.870 -7.264 -20.606 1.00 88.00 168 ASP A O 1
ATOM 1384 N N . ALA A 1 169 ? 5.010 -8.405 -18.702 1.00 88.06 169 ALA A N 1
ATOM 1385 C CA . ALA A 1 169 ? 6.471 -8.466 -18.736 1.00 88.06 169 ALA A CA 1
ATOM 1386 C C . ALA A 1 169 ? 6.989 -9.239 -19.957 1.00 88.06 169 ALA A C 1
ATOM 1388 O O . ALA A 1 169 ? 7.919 -8.768 -20.597 1.00 88.06 169 ALA A O 1
ATOM 1389 N N . TYR A 1 170 ? 6.390 -10.379 -20.312 1.00 88.69 170 TYR A N 1
ATOM 1390 C CA . TYR A 1 170 ? 6.770 -11.148 -21.501 1.00 88.69 170 TYR A CA 1
ATOM 1391 C C . TYR A 1 170 ? 6.546 -10.352 -22.795 1.00 88.69 170 TYR A C 1
ATOM 1393 O O . TYR A 1 170 ? 7.455 -10.243 -23.617 1.00 88.69 170 TYR A O 1
ATOM 1401 N N . TYR A 1 171 ? 5.366 -9.746 -22.946 1.00 86.94 171 TYR A N 1
ATOM 1402 C CA . TYR A 1 171 ? 4.998 -8.960 -24.123 1.00 86.94 171 TYR A CA 1
ATOM 1403 C C . TYR A 1 171 ? 5.942 -7.764 -24.337 1.00 86.94 171 TYR A C 1
ATOM 1405 O O . TYR A 1 171 ? 6.443 -7.552 -25.445 1.00 86.94 171 TYR A O 1
ATOM 1413 N N . TRP A 1 172 ? 6.248 -7.019 -23.268 1.00 82.31 172 TRP A N 1
ATOM 1414 C CA . TRP A 1 172 ? 7.114 -5.838 -23.344 1.00 82.31 172 TRP A CA 1
ATOM 1415 C C . TRP A 1 172 ? 8.614 -6.163 -23.333 1.00 82.31 172 TRP A C 1
ATOM 1417 O O . TRP A 1 172 ? 9.394 -5.433 -23.942 1.00 82.31 172 TRP A O 1
ATOM 1427 N N . ALA A 1 173 ? 9.045 -7.271 -22.721 1.00 80.31 173 ALA A N 1
ATOM 1428 C CA . ALA A 1 173 ? 10.451 -7.691 -22.745 1.00 80.31 173 ALA A CA 1
ATOM 1429 C C . ALA A 1 173 ? 10.923 -8.104 -24.146 1.00 80.31 173 ALA A C 1
ATOM 1431 O O . ALA A 1 173 ? 12.099 -7.955 -24.463 1.00 80.31 173 ALA A O 1
ATOM 1432 N N . ILE A 1 174 ? 10.021 -8.602 -24.998 1.00 79.38 174 ILE A N 1
ATOM 1433 C CA . ILE A 1 174 ? 10.343 -8.908 -26.399 1.00 79.38 174 ILE A CA 1
ATOM 1434 C C . ILE A 1 174 ? 10.570 -7.620 -27.204 1.00 79.38 174 ILE A C 1
ATOM 1436 O O . ILE A 1 174 ? 11.385 -7.599 -28.126 1.00 79.38 174 ILE A O 1
ATOM 1440 N N . THR A 1 175 ? 9.873 -6.537 -26.857 1.00 72.31 175 THR A N 1
ATOM 1441 C CA . THR A 1 175 ? 9.913 -5.265 -27.591 1.00 72.31 175 THR A CA 1
ATOM 1442 C C . THR A 1 175 ? 10.953 -4.273 -27.060 1.00 72.31 175 THR A C 1
ATOM 1444 O O . THR A 1 175 ? 11.439 -3.450 -27.835 1.00 72.31 175 THR A O 1
ATOM 1447 N N . GLN A 1 176 ? 11.342 -4.340 -25.781 1.00 66.38 176 GLN A N 1
ATOM 1448 C CA . GLN A 1 176 ? 12.296 -3.410 -25.158 1.00 66.38 176 GLN A CA 1
ATOM 1449 C C . GLN A 1 176 ? 13.537 -4.108 -24.571 1.00 66.38 176 GLN A C 1
ATOM 1451 O O . GLN A 1 176 ? 13.469 -5.169 -23.962 1.00 66.38 176 GLN A O 1
ATOM 1456 N N . LYS A 1 177 ? 14.711 -3.475 -24.720 1.00 58.91 177 LYS A N 1
ATOM 1457 C CA . LYS A 1 177 ? 16.043 -4.091 -24.529 1.00 58.91 177 LYS A CA 1
ATOM 1458 C C . LYS A 1 177 ? 16.541 -4.224 -23.073 1.00 58.91 177 LYS A C 1
ATOM 1460 O O . LYS A 1 177 ? 17.749 -4.297 -22.862 1.00 58.91 177 LYS A O 1
ATOM 1465 N N . GLY A 1 178 ? 15.682 -4.272 -22.050 1.00 78.06 178 GLY A N 1
ATOM 1466 C CA . GLY A 1 178 ? 16.166 -4.267 -20.658 1.00 78.06 178 GLY A CA 1
ATOM 1467 C C . GLY A 1 178 ? 15.299 -4.991 -19.633 1.00 78.06 178 GLY A C 1
ATOM 1468 O O . GLY A 1 178 ? 14.367 -4.407 -19.086 1.00 78.06 178 GLY A O 1
ATOM 1469 N N . CYS A 1 179 ? 15.696 -6.211 -19.248 1.00 82.69 179 CYS A N 1
ATOM 1470 C CA . CYS A 1 179 ? 15.048 -6.970 -18.167 1.00 82.69 179 CYS A CA 1
ATOM 1471 C C . CYS A 1 179 ? 15.033 -6.206 -16.826 1.00 82.69 179 CYS A C 1
ATOM 1473 O O . CYS A 1 179 ? 14.052 -6.258 -16.085 1.00 82.69 179 CYS A O 1
ATOM 1475 N N . HIS A 1 180 ? 16.109 -5.476 -16.510 1.00 87.69 180 HIS A N 1
ATOM 1476 C CA . HIS A 1 180 ? 16.208 -4.710 -15.264 1.00 87.69 180 HIS A CA 1
ATOM 1477 C C . HIS A 1 180 ? 15.237 -3.526 -15.220 1.00 87.69 180 HIS A C 1
ATOM 1479 O O . HIS A 1 180 ? 14.637 -3.266 -14.180 1.00 87.69 180 HIS A O 1
ATOM 1485 N N . TYR A 1 181 ? 15.052 -2.829 -16.343 1.00 88.12 181 TYR A N 1
ATOM 1486 C CA . TYR A 1 181 ? 14.113 -1.713 -16.428 1.00 88.12 181 TYR A CA 1
ATOM 1487 C C . TYR A 1 181 ? 12.669 -2.192 -16.253 1.00 88.12 181 TYR A C 1
ATOM 1489 O O . TYR A 1 181 ? 11.941 -1.645 -15.422 1.00 88.12 181 TYR A O 1
ATOM 1497 N N . GLU A 1 182 ? 12.288 -3.273 -16.943 1.00 89.50 182 GLU A N 1
ATOM 1498 C CA . GLU A 1 182 ? 10.963 -3.873 -16.778 1.00 89.50 182 GLU A CA 1
ATOM 1499 C C . GLU A 1 182 ? 10.724 -4.302 -15.327 1.00 89.50 182 GLU A C 1
ATOM 1501 O O . GLU A 1 182 ? 9.673 -3.993 -14.775 1.00 89.50 182 GLU A O 1
ATOM 1506 N N . PHE A 1 183 ? 11.705 -4.903 -14.644 1.00 90.44 183 PHE A N 1
ATOM 1507 C CA . PHE A 1 183 ? 11.567 -5.232 -13.221 1.00 90.44 183 PHE A CA 1
ATOM 1508 C C . PHE A 1 183 ? 11.234 -4.001 -12.357 1.00 90.44 183 PHE A C 1
ATOM 1510 O O . PHE A 1 183 ? 10.278 -4.027 -11.579 1.00 90.44 183 PHE A O 1
ATOM 1517 N N . VAL A 1 184 ? 11.980 -2.902 -12.518 1.00 94.06 184 VAL A N 1
ATOM 1518 C CA . VAL A 1 184 ? 11.769 -1.663 -11.746 1.00 94.06 184 VAL A CA 1
ATOM 1519 C C . VAL A 1 184 ? 10.413 -1.023 -12.071 1.00 94.06 184 VAL A C 1
ATOM 1521 O O . VAL A 1 184 ? 9.732 -0.511 -11.180 1.00 94.06 184 VAL A O 1
ATOM 1524 N N . LYS A 1 185 ? 9.978 -1.091 -13.330 1.00 92.88 185 LYS A N 1
ATOM 1525 C CA . LYS A 1 185 ? 8.650 -0.649 -13.776 1.00 92.88 185 LYS A CA 1
ATOM 1526 C C . LYS A 1 185 ? 7.526 -1.487 -13.161 1.00 92.88 185 LYS A C 1
ATOM 1528 O O . LYS A 1 185 ? 6.538 -0.934 -12.692 1.00 92.88 185 LYS A O 1
ATOM 1533 N N . ARG A 1 186 ? 7.662 -2.814 -13.088 1.00 92.81 186 ARG A N 1
ATOM 1534 C CA . ARG A 1 186 ? 6.669 -3.676 -12.412 1.00 92.81 186 ARG A CA 1
ATOM 1535 C C . ARG A 1 186 ? 6.621 -3.413 -10.916 1.00 92.81 186 ARG A C 1
ATOM 1537 O O . ARG A 1 186 ? 5.542 -3.414 -10.328 1.00 92.81 186 ARG A O 1
ATOM 1544 N N . LEU A 1 187 ? 7.772 -3.141 -10.309 1.00 94.19 187 LEU A N 1
ATOM 1545 C CA . LEU A 1 187 ? 7.854 -2.797 -8.897 1.00 94.19 187 LEU A CA 1
ATOM 1546 C C . LEU A 1 187 ? 7.070 -1.514 -8.573 1.00 94.19 187 LEU A C 1
ATOM 1548 O O . LEU A 1 187 ? 6.361 -1.492 -7.568 1.00 94.19 187 LEU A O 1
ATOM 1552 N N . SER A 1 188 ? 7.118 -0.481 -9.427 1.00 95.75 188 SER A N 1
ATOM 1553 C CA . SER A 1 188 ? 6.321 0.744 -9.228 1.00 95.75 188 SER A CA 1
ATOM 1554 C C . SER A 1 188 ? 4.812 0.480 -9.306 1.00 95.75 188 SER A C 1
ATOM 1556 O O . SER A 1 188 ? 4.056 0.984 -8.472 1.00 95.75 188 SER A O 1
ATOM 1558 N N . VAL A 1 189 ? 4.376 -0.387 -10.226 1.00 94.00 189 VAL A N 1
ATOM 1559 C CA . VAL A 1 189 ? 2.974 -0.829 -10.330 1.00 94.00 189 VAL A CA 1
ATOM 1560 C C . VAL A 1 189 ? 2.536 -1.588 -9.074 1.00 94.00 189 VAL A C 1
ATOM 1562 O O . VAL A 1 189 ? 1.458 -1.321 -8.546 1.00 94.00 189 VAL A O 1
ATOM 1565 N N . ILE A 1 190 ? 3.373 -2.490 -8.547 1.00 94.00 190 ILE A N 1
ATOM 1566 C CA . ILE A 1 190 ? 3.088 -3.220 -7.299 1.00 94.00 190 ILE A CA 1
ATOM 1567 C C . ILE A 1 190 ? 2.956 -2.248 -6.119 1.00 94.00 190 ILE A C 1
ATOM 1569 O O . ILE A 1 190 ? 2.036 -2.397 -5.313 1.00 94.00 190 ILE A O 1
ATOM 1573 N N . ILE A 1 191 ? 3.825 -1.233 -6.025 1.00 94.75 191 ILE A N 1
ATOM 1574 C CA . ILE A 1 191 ? 3.718 -0.182 -5.001 1.00 94.75 191 ILE A CA 1
ATOM 1575 C C . ILE A 1 191 ? 2.354 0.511 -5.089 1.00 94.75 191 ILE A C 1
ATOM 1577 O O . ILE A 1 191 ? 1.641 0.570 -4.087 1.00 94.75 191 ILE A O 1
ATOM 1581 N N . ALA A 1 192 ? 1.963 0.983 -6.274 1.00 92.75 192 ALA A N 1
ATOM 1582 C CA . ALA A 1 192 ? 0.687 1.669 -6.476 1.00 92.75 192 ALA A CA 1
ATOM 1583 C C . ALA A 1 192 ? -0.520 0.775 -6.136 1.00 92.75 192 ALA A C 1
ATOM 1585 O O . ALA A 1 192 ? -1.438 1.196 -5.433 1.00 92.75 192 ALA A O 1
ATOM 1586 N N . LEU A 1 193 ? -0.493 -0.487 -6.562 1.00 92.56 193 LEU A N 1
ATOM 1587 C CA . LEU A 1 193 ? -1.530 -1.477 -6.276 1.00 92.56 193 LEU A CA 1
ATOM 1588 C C . LEU A 1 193 ? -1.710 -1.698 -4.766 1.00 92.56 193 LEU A C 1
ATOM 1590 O O . LEU A 1 193 ? -2.834 -1.679 -4.267 1.00 92.56 193 LEU A O 1
ATOM 1594 N N . VAL A 1 194 ? -0.613 -1.845 -4.014 1.00 93.56 194 VAL A N 1
ATOM 1595 C CA . VAL A 1 194 ? -0.670 -1.997 -2.551 1.00 93.56 194 VAL A CA 1
ATOM 1596 C C . VAL A 1 194 ? -1.310 -0.776 -1.889 1.00 93.56 194 VAL A C 1
ATOM 1598 O O . VAL A 1 194 ? -2.088 -0.934 -0.950 1.00 93.56 194 VAL A O 1
ATOM 1601 N N . VAL A 1 195 ? -1.045 0.433 -2.387 1.00 92.06 195 VAL A N 1
ATOM 1602 C CA . VAL A 1 195 ? -1.664 1.671 -1.879 1.00 92.06 195 VAL A CA 1
ATOM 1603 C C . VAL A 1 195 ? -3.167 1.686 -2.121 1.00 92.06 195 VAL A C 1
ATOM 1605 O O . VAL A 1 195 ? -3.925 2.012 -1.209 1.00 92.06 195 VAL A O 1
ATOM 1608 N N . VAL A 1 196 ? -3.609 1.291 -3.316 1.00 92.44 196 VAL A N 1
ATOM 1609 C CA . VAL A 1 196 ? -5.038 1.199 -3.645 1.00 92.44 196 VAL A CA 1
ATOM 1610 C C . VAL A 1 196 ? -5.735 0.190 -2.735 1.00 92.44 196 VAL A C 1
ATOM 1612 O O . VAL A 1 196 ? -6.784 0.498 -2.172 1.00 92.44 196 VAL A O 1
ATOM 1615 N N . ILE A 1 197 ? -5.136 -0.983 -2.515 1.00 92.44 197 ILE A N 1
ATOM 1616 C CA . ILE A 1 197 ? -5.677 -1.997 -1.598 1.00 92.44 197 ILE A CA 1
ATOM 1617 C C . ILE A 1 197 ? -5.755 -1.450 -0.170 1.00 92.44 197 ILE A C 1
ATOM 1619 O O . ILE A 1 197 ? -6.752 -1.673 0.519 1.0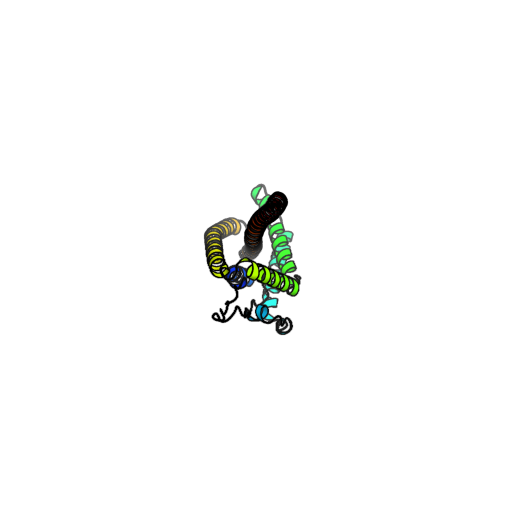0 92.44 197 ILE A O 1
ATOM 1623 N N . HIS A 1 198 ? -4.731 -0.718 0.279 1.00 90.94 198 HIS A N 1
ATOM 1624 C CA . HIS A 1 198 ? -4.737 -0.052 1.583 1.00 90.94 198 HIS A CA 1
ATOM 1625 C C . HIS A 1 198 ? -5.893 0.917 1.721 1.00 90.94 198 HIS A C 1
ATOM 1627 O O . HIS A 1 198 ? -6.665 0.829 2.675 1.00 90.94 198 HIS A O 1
ATOM 1633 N N . PHE A 1 199 ? -6.020 1.822 0.757 1.00 90.75 199 PHE A N 1
ATOM 1634 C CA . PHE A 1 199 ? -7.065 2.826 0.748 1.00 90.75 199 PHE A CA 1
ATOM 1635 C C . PHE A 1 199 ? -8.452 2.179 0.755 1.00 90.75 199 PHE A C 1
ATOM 1637 O O . PHE A 1 199 ? -9.260 2.492 1.627 1.00 90.75 199 PHE A O 1
ATOM 1644 N N . SER A 1 200 ? -8.702 1.215 -0.134 1.00 92.12 200 SER A N 1
ATOM 1645 C CA . SER A 1 200 ? -9.972 0.486 -0.206 1.00 92.12 200 SER A CA 1
ATOM 1646 C C . SER A 1 200 ? -10.318 -0.203 1.112 1.00 92.12 200 SER A C 1
ATOM 1648 O O . SER A 1 200 ? -11.442 -0.075 1.597 1.00 92.12 200 SER A O 1
ATOM 1650 N N . ASN A 1 201 ? -9.349 -0.864 1.750 1.00 91.00 201 ASN A N 1
ATOM 1651 C CA . ASN A 1 201 ? -9.569 -1.551 3.022 1.00 91.00 201 ASN A CA 1
ATOM 1652 C C . ASN A 1 201 ? -9.829 -0.592 4.186 1.00 91.00 201 ASN A C 1
ATOM 1654 O O . ASN A 1 201 ? -10.717 -0.834 5.008 1.00 91.00 201 ASN A O 1
ATOM 1658 N N . ILE A 1 202 ? -9.086 0.512 4.256 1.00 88.19 202 ILE A N 1
ATOM 1659 C CA . ILE A 1 202 ? -9.290 1.555 5.267 1.00 88.19 202 ILE A CA 1
ATOM 1660 C C . ILE A 1 202 ? -10.664 2.210 5.078 1.00 88.19 202 ILE A C 1
ATOM 1662 O O . ILE A 1 202 ? -11.406 2.376 6.047 1.00 88.19 202 ILE A O 1
ATOM 1666 N N . MET A 1 203 ? -11.044 2.529 3.840 1.00 90.75 203 MET A N 1
ATOM 1667 C CA . MET A 1 203 ? -12.348 3.113 3.524 1.00 90.75 203 MET A CA 1
ATOM 1668 C C . MET A 1 203 ? -13.496 2.151 3.819 1.00 90.75 203 MET A C 1
ATOM 1670 O O . MET A 1 203 ? -14.500 2.562 4.402 1.00 90.75 203 MET A O 1
ATOM 1674 N N . TYR A 1 204 ? -13.345 0.868 3.488 1.00 89.88 204 TYR A N 1
ATOM 1675 C CA . TYR A 1 204 ? -14.312 -0.167 3.845 1.00 89.88 204 TYR A CA 1
ATOM 1676 C C . TYR A 1 204 ? -14.488 -0.264 5.366 1.00 89.88 204 TYR A C 1
ATOM 1678 O O . TYR A 1 204 ? -15.618 -0.278 5.864 1.00 89.88 204 TYR A O 1
ATOM 1686 N N . PHE A 1 205 ? -13.380 -0.251 6.115 1.00 87.75 205 PHE A N 1
ATOM 1687 C CA . PHE A 1 205 ? -13.397 -0.230 7.575 1.00 87.75 205 PHE A CA 1
ATOM 1688 C C . PHE A 1 205 ? -14.149 0.992 8.114 1.00 87.75 205 PHE A C 1
ATOM 1690 O O . PHE A 1 205 ? -15.073 0.834 8.915 1.00 87.75 205 PHE A O 1
ATOM 1697 N N . PHE A 1 206 ? -13.816 2.200 7.651 1.00 87.88 206 PHE A N 1
ATOM 1698 C CA . PHE A 1 206 ? -14.495 3.419 8.092 1.00 87.88 206 PHE A CA 1
ATOM 1699 C C . PHE A 1 206 ? -15.980 3.415 7.747 1.00 87.88 206 PHE A C 1
ATOM 1701 O O . PHE A 1 206 ? -16.796 3.712 8.618 1.00 87.88 206 PHE A O 1
ATOM 1708 N N . LYS A 1 207 ? -16.350 3.015 6.525 1.00 91.38 207 LYS A N 1
ATOM 1709 C CA . LYS A 1 207 ? -17.751 2.894 6.105 1.00 91.38 207 LYS A CA 1
ATOM 1710 C C . LYS A 1 207 ? -18.528 1.986 7.054 1.00 91.38 207 LYS A C 1
ATOM 1712 O O . LYS A 1 207 ? -19.577 2.382 7.552 1.00 91.38 207 LYS A O 1
ATOM 1717 N N . HIS A 1 208 ? -17.998 0.801 7.354 1.00 87.12 208 HIS A N 1
ATOM 1718 C CA . HIS A 1 208 ? -18.648 -0.134 8.269 1.00 87.12 208 HIS A CA 1
ATOM 1719 C C . HIS A 1 208 ? -18.798 0.451 9.683 1.00 87.12 208 HIS A C 1
ATOM 1721 O O . HIS A 1 208 ? -19.836 0.276 10.321 1.00 87.12 208 HIS A O 1
ATOM 1727 N N . ARG A 1 209 ? -17.778 1.144 10.202 1.00 85.50 209 ARG A N 1
ATOM 1728 C CA . ARG A 1 209 ? -17.845 1.764 11.536 1.00 85.50 209 ARG A CA 1
ATOM 1729 C C . ARG A 1 209 ? -18.846 2.911 11.597 1.00 85.50 209 ARG A C 1
ATOM 1731 O O . ARG A 1 209 ? -19.614 2.977 12.550 1.00 85.50 209 ARG A O 1
ATOM 1738 N N . LEU A 1 210 ? -18.866 3.774 10.587 1.00 87.38 210 LEU A N 1
ATOM 1739 C CA . LEU A 1 210 ? -19.798 4.898 10.512 1.00 87.38 210 LEU A CA 1
ATOM 1740 C C . LEU A 1 210 ? -21.249 4.423 10.404 1.00 87.38 210 LEU A C 1
ATOM 1742 O O . LEU A 1 210 ? -22.103 4.951 11.110 1.00 87.38 210 LEU A O 1
ATOM 1746 N N . LEU A 1 211 ? -21.516 3.393 9.593 1.00 89.62 211 LEU A N 1
ATOM 1747 C CA . LEU A 1 211 ? -22.845 2.780 9.504 1.00 89.62 211 LEU A CA 1
ATOM 1748 C C . LEU A 1 211 ? -23.302 2.235 10.859 1.00 89.62 211 LEU A C 1
ATOM 1750 O O . LEU A 1 211 ? -24.398 2.554 11.306 1.00 89.62 211 LEU A O 1
ATOM 1754 N N . TYR A 1 212 ? -22.432 1.503 11.555 1.00 86.56 212 TYR A N 1
ATOM 1755 C CA . TYR A 1 212 ? -22.761 0.945 12.865 1.00 86.56 212 TYR A CA 1
ATOM 1756 C C . TYR A 1 212 ? -23.007 2.021 13.936 1.00 86.56 212 TYR A C 1
ATOM 1758 O O . TYR A 1 212 ? -23.931 1.912 14.737 1.00 86.56 212 TYR A O 1
ATOM 1766 N N . ILE A 1 213 ? -22.203 3.091 13.950 1.00 87.69 213 ILE A N 1
ATOM 1767 C CA . ILE A 1 213 ? -22.435 4.237 14.842 1.00 87.69 213 ILE A CA 1
ATOM 1768 C C . ILE A 1 213 ? -23.792 4.875 14.537 1.00 87.69 213 ILE A C 1
ATOM 1770 O O . ILE A 1 213 ? -24.538 5.193 15.460 1.00 87.69 213 ILE A O 1
ATOM 1774 N N . ASN A 1 214 ? -24.128 5.039 13.257 1.00 90.50 214 ASN A N 1
ATOM 1775 C CA . ASN A 1 214 ? -25.404 5.611 12.848 1.00 90.50 214 ASN A CA 1
ATOM 1776 C C . ASN A 1 214 ? -26.593 4.743 13.297 1.00 90.50 214 ASN A C 1
ATOM 1778 O O . ASN A 1 214 ? -27.559 5.272 13.836 1.00 90.50 214 ASN A O 1
ATOM 1782 N N . GLU A 1 215 ? -26.504 3.418 13.160 1.00 89.38 215 GLU A N 1
ATOM 1783 C CA . GLU A 1 215 ? -27.527 2.480 13.651 1.00 89.38 215 GLU A CA 1
ATOM 1784 C C . GLU A 1 215 ? -27.764 2.626 15.161 1.00 89.38 215 GLU A C 1
ATOM 1786 O O . GLU A 1 215 ? -28.908 2.753 15.600 1.00 89.38 215 GLU A O 1
ATOM 1791 N N . LEU A 1 216 ? -26.692 2.698 15.956 1.00 86.19 216 LEU A N 1
ATOM 1792 C CA . LEU A 1 216 ? -26.796 2.892 17.406 1.00 86.19 216 LEU A CA 1
ATOM 1793 C C . LEU A 1 216 ? -27.376 4.261 17.783 1.00 86.19 216 LEU A C 1
ATOM 1795 O O . LEU A 1 216 ? -28.149 4.370 18.736 1.00 86.19 216 LEU A O 1
ATOM 1799 N N . LEU A 1 217 ? -27.026 5.318 17.047 1.00 87.06 217 LEU A N 1
ATOM 1800 C CA . LEU A 1 217 ? -27.599 6.649 17.262 1.00 87.06 217 LEU A CA 1
ATOM 1801 C C . LEU A 1 217 ? -29.098 6.679 16.943 1.00 87.06 217 LEU A C 1
ATOM 1803 O O . LEU A 1 217 ? -29.855 7.341 17.653 1.00 87.06 217 LEU A O 1
ATOM 1807 N N . MET A 1 218 ? -29.539 5.951 15.915 1.00 89.81 218 MET A N 1
ATOM 1808 C CA . MET A 1 218 ? -30.957 5.839 15.567 1.00 89.81 218 MET A CA 1
ATOM 1809 C C . MET A 1 218 ? -31.738 5.043 16.620 1.00 89.81 218 MET A C 1
ATOM 1811 O O . MET A 1 218 ? -32.812 5.480 17.027 1.00 89.81 218 MET A O 1
ATOM 1815 N N . GLN A 1 219 ? -31.179 3.946 17.139 1.00 88.06 219 GLN A N 1
ATOM 1816 C CA . GLN A 1 219 ? -31.791 3.172 18.230 1.00 88.06 219 GLN A CA 1
ATOM 1817 C C . GLN A 1 219 ? -31.954 4.005 19.511 1.00 88.06 219 GLN A C 1
ATOM 1819 O O . GLN A 1 219 ? -33.050 4.082 20.062 1.00 88.06 219 GLN A O 1
ATOM 1824 N N . ASN A 1 220 ? -30.908 4.726 19.930 1.00 83.50 220 ASN A N 1
ATOM 1825 C CA . ASN A 1 220 ? -30.967 5.583 21.120 1.00 83.50 220 ASN A CA 1
ATOM 1826 C C . ASN A 1 220 ? -32.002 6.714 20.993 1.00 83.50 220 ASN A C 1
ATOM 1828 O O . ASN A 1 220 ? -32.645 7.080 21.980 1.00 83.50 220 ASN A O 1
ATOM 1832 N N . LYS A 1 221 ? -32.193 7.276 19.789 1.00 83.75 221 LYS A N 1
ATOM 1833 C CA . LYS A 1 221 ? -33.241 8.281 19.549 1.00 83.75 221 LYS A CA 1
ATOM 1834 C C . LYS A 1 221 ? -34.634 7.699 19.783 1.00 83.75 221 LYS A C 1
ATOM 1836 O O . LYS A 1 221 ? -35.433 8.343 20.458 1.00 83.75 221 LYS A O 1
ATOM 1841 N N . HIS A 1 222 ? -34.903 6.494 19.281 1.00 78.75 222 HIS A N 1
ATOM 1842 C CA . HIS A 1 222 ? -36.186 5.820 19.492 1.00 78.75 222 HIS A CA 1
ATOM 1843 C C . HIS A 1 222 ? -36.459 5.554 20.976 1.00 78.75 222 HIS A C 1
ATOM 1845 O O . HIS A 1 222 ? -37.519 5.936 21.464 1.00 78.75 222 HIS A O 1
ATOM 1851 N N . GLU A 1 223 ? -35.484 5.022 21.717 1.00 78.62 223 GLU A N 1
ATOM 1852 C CA . GLU A 1 223 ? -35.638 4.782 23.161 1.00 78.62 223 GLU A CA 1
ATOM 1853 C C . GLU A 1 223 ? -35.873 6.074 23.957 1.00 78.62 223 GLU A C 1
ATOM 1855 O O . GLU A 1 223 ? -36.633 6.094 24.927 1.00 78.62 223 GLU A O 1
ATOM 1860 N N . THR A 1 224 ? -35.232 7.175 23.554 1.00 76.19 224 THR A N 1
ATOM 1861 C CA . THR A 1 224 ? -35.406 8.475 24.218 1.00 76.19 224 THR A CA 1
ATOM 1862 C C . THR A 1 224 ? -36.804 9.039 23.968 1.00 76.19 224 THR A C 1
ATOM 1864 O O . THR A 1 224 ? -37.438 9.547 24.893 1.00 76.19 224 THR A O 1
ATOM 1867 N N . VAL A 1 225 ? -37.314 8.926 22.736 1.00 82.38 225 VAL A N 1
ATOM 1868 C CA . VAL A 1 225 ? -38.689 9.325 22.399 1.00 82.38 225 VAL A CA 1
ATOM 1869 C C . VAL A 1 225 ? -39.691 8.485 23.187 1.00 82.38 225 VAL A C 1
ATOM 1871 O O . VAL A 1 225 ? -40.592 9.052 23.801 1.00 82.38 225 VAL A O 1
ATOM 1874 N N . GLU A 1 226 ? -39.489 7.169 23.254 1.00 76.69 226 GLU A N 1
ATOM 1875 C CA . GLU A 1 226 ? -40.375 6.250 23.969 1.00 76.69 226 GLU A CA 1
ATOM 1876 C C . GLU A 1 226 ? -40.408 6.537 25.482 1.00 76.69 226 GLU A C 1
ATOM 1878 O O . GLU A 1 226 ? -41.488 6.671 26.068 1.00 76.69 226 GLU A O 1
ATOM 1883 N N . ARG A 1 227 ? -39.245 6.764 26.117 1.00 73.19 227 ARG A N 1
ATOM 1884 C CA . ARG A 1 227 ? -39.173 7.191 27.529 1.00 73.19 227 ARG A CA 1
ATOM 1885 C C . ARG A 1 227 ? -39.858 8.528 27.774 1.00 73.19 227 ARG A C 1
ATOM 1887 O O . ARG A 1 227 ? -40.547 8.675 28.782 1.00 73.19 227 ARG A O 1
ATOM 1894 N N . ASN A 1 228 ? -39.702 9.492 26.870 1.00 73.88 228 ASN A N 1
ATOM 1895 C CA . ASN A 1 228 ? -40.351 10.794 27.002 1.00 73.88 228 ASN A CA 1
ATOM 1896 C C . ASN A 1 228 ? -41.876 10.683 26.844 1.00 73.88 228 ASN A C 1
ATOM 1898 O O . ASN A 1 228 ? -42.614 11.335 27.584 1.00 73.88 228 ASN A O 1
ATOM 1902 N N . THR A 1 229 ? -42.371 9.821 25.949 1.00 72.69 229 THR A N 1
ATOM 1903 C CA . THR A 1 229 ? -43.811 9.541 25.831 1.00 72.69 229 THR A CA 1
ATOM 1904 C C . THR A 1 229 ? -44.368 8.820 27.058 1.00 72.69 229 THR A C 1
ATOM 1906 O O . THR A 1 229 ? -45.421 9.214 27.561 1.00 72.69 229 THR A O 1
ATOM 1909 N N . LEU A 1 230 ? -43.639 7.839 27.602 1.00 71.19 230 LEU A N 1
ATOM 1910 C CA . LEU A 1 230 ? -44.019 7.131 28.827 1.00 71.19 230 LEU A CA 1
ATOM 1911 C C . LEU A 1 230 ? -44.046 8.076 30.036 1.00 71.19 230 LEU A C 1
ATOM 1913 O O . LEU A 1 230 ? -45.050 8.114 30.742 1.00 71.19 230 LEU A O 1
ATOM 1917 N N . SER A 1 231 ? -43.015 8.904 30.222 1.00 71.00 231 SER A N 1
ATOM 1918 C CA . SER A 1 231 ? -42.952 9.922 31.283 1.00 71.00 231 SER A CA 1
ATOM 1919 C C . SER A 1 231 ? -44.109 10.930 31.200 1.00 71.00 231 SER A C 1
ATOM 1921 O O . SER A 1 231 ? -44.781 11.219 32.189 1.00 71.00 231 SER A O 1
ATOM 1923 N N . ASN A 1 232 ? -44.431 11.418 29.999 1.00 62.84 232 ASN A N 1
ATOM 1924 C CA . ASN A 1 232 ? -45.551 12.344 29.823 1.00 62.84 232 ASN A CA 1
ATOM 1925 C C . ASN A 1 232 ? -46.917 11.679 30.066 1.00 62.84 232 ASN A C 1
ATOM 1927 O O . ASN A 1 232 ? -47.851 12.339 30.531 1.00 62.84 232 ASN A O 1
ATOM 1931 N N . SER A 1 233 ? -47.047 10.379 29.784 1.00 64.06 233 SER A N 1
ATOM 1932 C CA . SER A 1 233 ? -48.268 9.623 30.076 1.00 64.06 233 SER A CA 1
ATOM 1933 C C . SER A 1 233 ? -48.461 9.374 31.578 1.00 64.06 233 SER A C 1
ATOM 1935 O O . SER A 1 233 ? -49.562 9.588 32.085 1.00 64.06 233 SER A O 1
ATOM 1937 N N . THR A 1 234 ? -47.404 9.047 32.331 1.00 60.41 234 THR A N 1
ATOM 1938 C CA . THR A 1 234 ? -47.477 8.875 33.794 1.00 60.41 234 THR A CA 1
ATOM 1939 C C . THR A 1 234 ? -47.746 10.189 34.525 1.00 60.41 234 THR A C 1
ATOM 1941 O O . THR A 1 234 ? -48.533 10.208 35.472 1.00 60.41 234 THR A O 1
ATOM 1944 N N . VAL A 1 235 ? -47.204 11.317 34.051 1.00 60.75 235 VAL A N 1
ATOM 1945 C CA . VAL A 1 235 ? -47.542 12.649 34.591 1.00 60.75 235 VAL A CA 1
ATOM 1946 C C . VAL A 1 235 ? -49.018 13.002 34.349 1.00 60.75 235 VAL A C 1
ATOM 1948 O O . VAL A 1 235 ? -49.661 13.584 35.226 1.00 60.75 235 VAL A O 1
ATOM 1951 N N . LYS A 1 236 ? -49.601 12.618 33.202 1.00 57.06 236 LYS A N 1
ATOM 1952 C CA . LYS A 1 236 ? -51.045 12.786 32.951 1.00 57.06 236 LYS A CA 1
ATOM 1953 C C . LYS A 1 236 ? -51.907 11.896 33.849 1.00 57.06 236 LYS A C 1
ATOM 1955 O O . LYS A 1 236 ? -52.905 12.385 34.375 1.00 57.06 236 LYS A O 1
ATOM 1960 N N . PHE A 1 237 ? -51.515 10.641 34.073 1.00 53.31 237 PHE A N 1
ATOM 1961 C CA . PHE A 1 237 ? -52.242 9.741 34.974 1.00 53.31 237 PHE A CA 1
ATOM 1962 C C . PHE A 1 237 ? -52.252 10.249 36.421 1.00 53.31 237 PHE A C 1
ATOM 1964 O O . PHE A 1 237 ? -53.318 10.279 37.028 1.00 53.31 237 PHE A O 1
ATOM 1971 N N . ASN A 1 238 ? -51.126 10.759 36.934 1.00 50.78 238 ASN A N 1
ATOM 1972 C CA . ASN A 1 238 ? -51.064 11.319 38.290 1.00 50.78 238 ASN A CA 1
ATOM 1973 C C . ASN A 1 238 ? -51.871 12.614 38.462 1.00 50.78 238 ASN A C 1
ATOM 1975 O O . ASN A 1 238 ? -52.410 12.856 39.538 1.00 50.78 238 ASN A O 1
ATOM 1979 N N . LYS A 1 239 ? -52.015 13.444 37.420 1.00 50.50 239 LYS A N 1
ATOM 1980 C CA . LYS A 1 239 ? -52.946 14.583 37.484 1.00 50.50 239 LYS A CA 1
ATOM 1981 C C . LYS A 1 239 ? -54.404 14.123 37.523 1.00 50.50 239 LYS A C 1
ATOM 1983 O O . LYS A 1 239 ? -55.192 14.708 38.256 1.00 50.50 239 LYS A O 1
ATOM 1988 N N . CYS A 1 240 ? -54.766 13.069 36.792 1.00 50.41 240 CYS A N 1
ATOM 1989 C CA . CYS A 1 240 ? -56.148 12.587 36.737 1.00 50.41 240 CYS A CA 1
ATOM 1990 C C . CYS A 1 240 ? -56.617 11.943 38.058 1.00 50.41 240 CYS A C 1
ATOM 1992 O O . CYS A 1 240 ? -57.763 12.142 38.460 1.00 50.41 240 CYS A O 1
ATOM 1994 N N . THR A 1 241 ? -55.736 11.241 38.778 1.00 52.84 241 THR A N 1
ATOM 1995 C CA . THR A 1 241 ? -56.038 10.676 40.108 1.00 52.84 241 THR A CA 1
ATOM 1996 C C . THR A 1 241 ? -56.153 11.733 41.207 1.00 52.84 241 THR A C 1
ATOM 1998 O O . THR A 1 241 ? -56.964 11.567 42.117 1.00 52.84 241 THR A O 1
ATOM 2001 N N . ILE A 1 242 ? -55.417 12.847 41.121 1.00 55.12 242 ILE A N 1
ATOM 2002 C CA . ILE A 1 242 ? -55.542 13.951 42.091 1.00 55.12 242 ILE A CA 1
ATOM 2003 C C . ILE A 1 242 ? -56.912 14.644 41.972 1.00 55.12 242 ILE A C 1
ATOM 2005 O O . ILE A 1 242 ? -57.536 14.924 42.993 1.00 55.12 242 ILE A O 1
ATOM 2009 N N . TYR A 1 243 ? -57.439 14.838 40.756 1.00 49.78 243 TYR A N 1
ATOM 2010 C CA . TYR A 1 243 ? -58.771 15.437 40.570 1.00 49.78 243 TYR A CA 1
ATOM 2011 C C . TYR A 1 243 ? -59.926 14.519 41.000 1.00 49.78 243 TYR A C 1
ATOM 2013 O O . TYR A 1 243 ? -60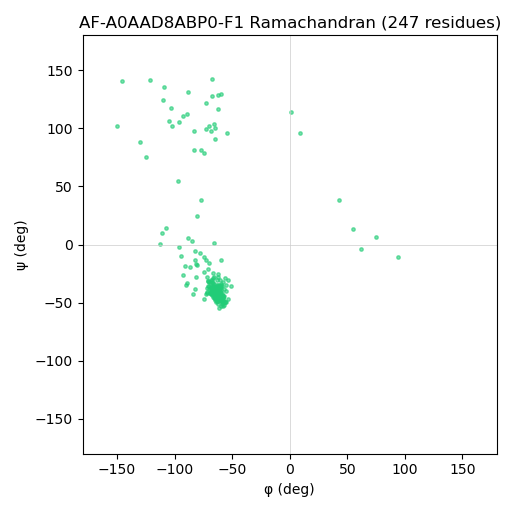.937 15.012 41.492 1.00 49.78 243 TYR A O 1
ATOM 2021 N N . GLN A 1 244 ? -59.791 13.192 40.889 1.00 50.25 244 GLN A N 1
ATOM 2022 C CA . GLN A 1 244 ? -60.828 12.271 41.377 1.00 50.25 244 GLN A CA 1
ATOM 2023 C C . GLN A 1 244 ? -60.911 12.194 42.908 1.00 50.25 244 GLN A C 1
ATOM 2025 O O . GLN A 1 244 ? -61.997 11.964 43.439 1.00 50.25 244 GLN A O 1
ATOM 2030 N N . ASN A 1 245 ? -59.812 12.440 43.625 1.00 48.44 245 ASN A N 1
ATOM 2031 C CA . ASN A 1 245 ? -59.827 12.482 45.090 1.00 48.44 245 ASN A CA 1
ATOM 2032 C C . ASN A 1 245 ? -60.339 13.816 45.664 1.00 48.44 245 ASN A C 1
ATOM 2034 O O . ASN A 1 245 ? -60.760 13.840 46.815 1.00 48.44 245 ASN A O 1
ATOM 2038 N N . GLN A 1 246 ? -60.373 14.900 44.881 1.00 50.56 246 GLN A N 1
ATOM 2039 C CA . GLN A 1 246 ? -60.967 16.179 45.304 1.00 50.56 246 GLN A CA 1
ATOM 2040 C C . GLN A 1 246 ? -62.495 16.257 45.143 1.00 50.56 246 GLN A C 1
ATOM 2042 O O . GLN A 1 246 ? -63.103 17.158 45.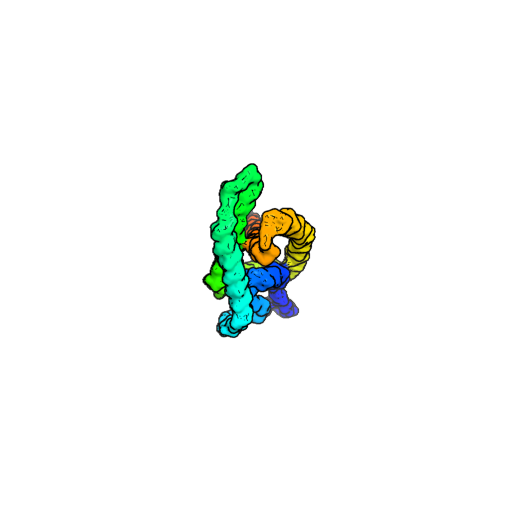702 1.00 50.56 246 GLN A O 1
ATOM 2047 N N . ILE A 1 247 ? -63.124 15.326 44.416 1.00 51.94 247 ILE A N 1
ATOM 2048 C CA . ILE A 1 247 ? -64.588 15.295 44.199 1.00 51.94 247 ILE A CA 1
ATOM 2049 C C . ILE A 1 247 ? -65.296 14.344 45.198 1.00 51.94 247 ILE A C 1
ATOM 2051 O O . ILE A 1 247 ? -66.516 14.218 45.195 1.00 51.94 247 ILE A O 1
ATOM 2055 N N . ARG A 1 248 ? -64.545 13.661 46.076 1.00 46.31 248 ARG A N 1
ATOM 2056 C CA . ARG A 1 248 ? -65.074 12.727 47.096 1.00 46.31 248 ARG A CA 1
ATOM 2057 C C . ARG A 1 248 ? -65.012 13.246 48.543 1.00 46.31 248 ARG A C 1
ATOM 2059 O O . ARG A 1 248 ? -65.188 12.452 49.465 1.00 46.31 248 ARG A O 1
ATOM 2066 N N . LEU A 1 249 ? -64.780 14.541 48.736 1.00 44.62 249 LEU A N 1
ATOM 2067 C CA . LEU A 1 249 ? -64.931 15.255 50.011 1.00 44.62 249 LEU A CA 1
ATOM 2068 C C . LEU A 1 249 ? -66.082 16.250 49.878 1.00 44.62 249 LEU A C 1
ATOM 2070 O O . LEU A 1 249 ? -66.842 16.374 50.859 1.00 44.62 249 LEU A O 1
#

Mean predicted aligned error: 9.38 Å

Sequence (249 aa):
MYTINVDNKKILKIKPCNILYWLKPLYLMSKYVGLAPFKLTEDLVFQGNLQSLQKCDMLEFVWPILLFLLILCGFVYCILNISLKSENPGLVAHEFVVPLNYITALTTLLLNLTTNRLRVQQLMHMIRKVDSILYLGKCKLWYKKARLYLITELTVLFLLCIPFLCYDAYYWAITQKGCHYEFVKRLSVIIALVVVIHFSNIMYFFKHRLLYINELLMQNKHETVERNTLSNSTVKFNKCTIYQNQIRL

Radius of gyration: 28.36 Å; Cα contacts (8 Å, |Δi|>4): 130; chains: 1; bounding box: 83×31×85 Å

pLDDT: mean 80.33, std 15.21, range [42.44, 97.56]

Solvent-accessible surface area (backbone atoms only — not comparable to full-atom values): 14243 Å² total; per-residue (Å²): 133,68,81,72,88,53,87,97,52,78,80,65,78,64,77,75,71,56,69,63,70,41,46,42,68,61,48,52,53,29,40,78,68,32,55,40,60,66,85,88,54,76,64,62,75,69,67,74,53,70,77,76,67,72,75,70,58,64,70,46,51,50,52,31,51,54,50,47,52,51,45,48,52,44,41,55,52,48,66,77,64,66,68,85,85,54,95,47,66,69,56,49,54,48,65,56,50,51,57,51,37,35,51,51,27,48,53,50,46,50,47,53,73,67,50,62,61,68,60,56,51,51,51,52,51,50,53,47,53,51,50,54,67,76,39,76,76,60,50,55,64,54,42,53,50,55,30,51,52,51,51,50,51,51,51,54,49,48,65,52,46,51,60,51,52,52,50,52,48,53,62,48,53,77,76,41,99,43,74,67,57,52,50,43,54,52,48,25,48,52,43,44,51,54,50,52,53,48,49,51,52,53,49,53,51,50,52,54,52,52,52,52,51,50,53,53,53,53,53,53,51,52,54,52,52,50,51,52,52,52,53,56,49,52,56,50,50,56,54,55,55,55,57,60,63,66,76,75,116

Organism: Diploptera punctata (NCBI:txid6984)

Foldseek 3Di:
DDQDDDPPDDRPPQPADDLCLLCVVLLVLCQVLLLRLADPDPVCLVPVPVPVRPPRPVVSNVVLVVLLVLLVVLLVVLVVPQDCPDPDVVVNVVSVVLNVLSVLLNVSSVCSVPPDPVVVSVVSSVVSVVVCVLCVRVVNVVSVVSSVVLVVVVVVCCVVVVVVLVVVLVVVCVVDPDPSSSVSSVSSVSSNVSVVSVVVSVVVVVVVVVVSVVVVVVVVVVVVVVVVVVVVVVVVVVVVVVVVVVVPD

Nearest PDB structures (foldseek):
  3rqe-assembly1_A  TM=1.915E-01  e=7.211E+00  Homo sapiens